Protein AF-A0A8J8T1C3-F1 (afdb_monomer)

Sequence (320 aa):
MALTALRLEKKHYDKATKLEQMIDYWDCNACLLFSEDIRECPKCNGRSCYNCLLDYSKVEYAKDPTLKTRNITKCCLCSELNVARVPHRFLTNLLNELKFKCPDCLKSYKFQSYKVHKTRGECQRGADQEENDVVMYQPNAMQNAELIKSLFILERDSKYVHEYIFQTKTLVRHQVTMAQNFPHNFQSVQTPTGRLFLIGGGDYNKMPDSLYECYEIMVHDNTYNILSKDKMKYARHGHSACSLGEKFIIVTGSRKENEGAQLKAECYNTDIDIWFDLPQLNEGRHYHASCSFVDRFVYVFCGISNQTKKYINSIERLPN

Secondary structure (DSSP, 8-state):
---------GGGB-GGG--GGGGGGTB-TTT--B-S-EEE-TTT--EEEHHHHHHHTHHHHHH-THHHHTT-EE-TTT--EE-PBPPPHHHHHHHHH-EEE-TTT--EEEHHHHHHHHHHT---------------PPP---S------EEEEEPTTSSEEEEEETTTTEEEEEEEE-SSPPPTT-EEEE-TT--EEEE----TTS--GGGT-EEEEEEETTEEEEEE-PPPSS--SS-EEEEETTTEEEEE--S--GGGGGG-EEEEETTTTEEEEEPPPSS-EES-EEEEETTTEEEEE--EETTT-SB---EEEPP-

InterPro domains:
  IPR015915 Kelch-type beta-propeller [G3DSA:2.120.10.80] (134-318)
  IPR015915 Kelch-type beta-propeller [SSF117281] (160-318)

Nearest PDB structures (foldseek):
  2zwa-assembly1_A  TM=7.340E-01  e=3.327E-07  Saccharomyces cerevisiae
  2zw9-assembly1_A  TM=6.012E-01  e=8.504E-08  Saccharomyces cerevisiae
  2zwa-assembly2_B  TM=6.483E-01  e=5.242E-07  Saccharomyces cerevisiae
  2zw9-assembly2_B  TM=6.641E-01  e=6.580E-07  Saccharomyces cerevisiae
  2zzk-assembly1_A  TM=5.950E-01  e=2.235E-07  Saccharomyces cerevisiae

Foldseek 3Di:
DDPPDDQDDLVQFDCVLLCSVLQQVQQAPVPRGGDLQWFADLPPRHIHHLVVQVVQCVVVCVVPVVLVVVCWTQGPPPRDTDNTHDAFCVSVVVLQSTWTQDPQARDIDRPVVVVVCVVVVVRDGDDDDDDDDDDDDDPPDDPDLDAQQWDWDADPQAQWIWTQGPVVRDTDIAGEPDDGHQAAQWDWEAASSRKIKTAAHHDPVDQDQSQFWMWIFDADPNYTYTDTFDTHPDGAHQWEWYDQHRFKIKIAAHLDCVVHRLFWIWIAGRVSRDIDTAHTHPFRFGNWYWYDDSSHKIKTAWHATSVPRDTGGDIDIRHD

pLDDT: mean 83.14, std 18.4, range [24.36, 98.56]

Solvent-accessible surface area (backbone atoms only — not comparable to full-atom values): 17988 Å² total; per-residue (Å²): 136,81,89,76,78,77,83,68,54,82,90,35,46,36,68,91,71,70,49,74,79,58,48,64,78,30,31,10,74,81,79,72,41,56,40,95,52,40,26,27,32,89,86,76,67,42,50,30,26,53,67,58,29,54,62,67,21,47,72,55,34,73,76,41,60,63,39,59,81,68,54,40,31,32,36,91,76,83,64,48,77,38,65,59,33,75,64,49,32,62,61,57,51,49,52,67,68,41,40,34,24,37,90,52,62,69,50,71,25,42,55,71,57,40,52,52,42,63,75,69,58,74,58,65,84,61,85,85,83,90,77,89,76,87,80,84,83,74,76,78,82,74,92,68,78,58,74,72,58,58,50,78,47,76,46,81,75,28,48,36,38,36,39,36,32,63,88,79,70,43,78,46,81,41,66,45,59,61,95,64,54,47,44,48,53,41,39,72,37,63,30,61,73,62,51,35,34,44,37,24,2,39,60,85,95,56,86,56,72,47,16,23,38,28,30,38,56,45,76,56,96,92,39,37,35,66,42,83,50,53,57,49,93,50,48,24,32,34,33,24,50,27,40,44,46,71,46,32,38,39,38,38,24,6,67,38,60,66,97,47,14,15,26,36,26,35,36,35,35,72,86,78,52,45,67,40,86,47,80,62,52,97,65,31,20,18,68,31,50,42,45,52,45,93,64,62,46,41,38,39,39,41,24,31,29,68,86,78,70,39,81,42,84,59,72,46,66,60,76,96

Structure (mmCIF, N/CA/C/O backbone):
data_AF-A0A8J8T1C3-F1
#
_entry.id   AF-A0A8J8T1C3-F1
#
loop_
_atom_site.group_PDB
_atom_site.id
_atom_site.type_symbol
_atom_site.label_atom_id
_atom_site.label_alt_id
_atom_site.label_comp_id
_atom_site.label_asym_id
_atom_site.label_entity_id
_atom_site.label_seq_id
_atom_site.pdbx_PDB_ins_code
_atom_site.Cartn_x
_atom_site.Cartn_y
_atom_site.Cartn_z
_atom_site.occupancy
_atom_site.B_iso_or_equiv
_atom_site.auth_seq_id
_atom_site.auth_comp_id
_atom_site.auth_asym_id
_atom_site.auth_atom_id
_atom_site.pdbx_PDB_model_num
ATOM 1 N N . MET A 1 1 ? -18.247 -19.158 34.854 1.00 30.80 1 MET A N 1
ATOM 2 C CA . MET A 1 1 ? -16.999 -18.369 34.776 1.00 30.80 1 MET A CA 1
ATOM 3 C C . MET A 1 1 ? -16.432 -18.525 33.377 1.00 30.80 1 MET A C 1
ATOM 5 O O . MET A 1 1 ? -15.800 -19.531 33.091 1.00 30.80 1 MET A O 1
ATOM 9 N N . ALA A 1 2 ? -16.763 -17.596 32.482 1.00 25.88 2 ALA A N 1
ATOM 10 C CA . ALA A 1 2 ? -16.225 -17.576 31.128 1.00 25.88 2 ALA A CA 1
ATOM 11 C C . ALA A 1 2 ? -14.833 -16.937 31.185 1.00 25.88 2 ALA A C 1
ATOM 13 O O . ALA A 1 2 ? -14.709 -15.804 31.644 1.00 25.88 2 ALA A O 1
ATOM 14 N N . LEU A 1 3 ? -13.800 -17.676 30.782 1.00 28.11 3 LEU A N 1
ATOM 15 C CA . LEU A 1 3 ? -12.430 -17.178 30.668 1.00 28.11 3 LEU A CA 1
ATOM 16 C C . LEU A 1 3 ? -12.378 -16.078 29.598 1.00 28.11 3 LEU A C 1
ATOM 18 O O . LEU A 1 3 ? -12.275 -16.325 28.399 1.00 28.11 3 LEU A O 1
ATOM 22 N N . THR A 1 4 ? -12.518 -14.848 30.075 1.00 36.03 4 THR A N 1
ATOM 23 C CA . THR A 1 4 ? -12.266 -13.588 29.387 1.00 36.03 4 THR A CA 1
ATOM 24 C C . THR A 1 4 ? -10.775 -13.447 29.094 1.00 36.03 4 THR A C 1
ATOM 26 O O . THR A 1 4 ? -9.968 -13.492 30.016 1.00 36.03 4 THR A O 1
ATOM 29 N N . ALA A 1 5 ? -10.455 -13.207 27.821 1.00 36.03 5 ALA A N 1
ATOM 30 C CA . ALA A 1 5 ? -9.136 -12.885 27.272 1.00 36.03 5 ALA A CA 1
ATOM 31 C C . ALA A 1 5 ? -8.101 -14.026 27.298 1.00 36.03 5 ALA A C 1
ATOM 33 O O . ALA A 1 5 ? -7.507 -14.366 28.317 1.00 36.03 5 ALA A O 1
ATOM 34 N N . LEU A 1 6 ? -7.823 -14.573 26.114 1.00 44.47 6 LEU A N 1
ATOM 35 C CA . LEU A 1 6 ? -6.642 -15.393 25.895 1.00 44.47 6 LEU A CA 1
ATOM 36 C C . LEU A 1 6 ? -5.458 -14.445 25.647 1.00 44.47 6 LEU A C 1
ATOM 38 O O . LEU A 1 6 ? -5.439 -13.744 24.637 1.00 44.47 6 LEU A O 1
ATOM 42 N N . ARG A 1 7 ? -4.490 -14.393 26.568 1.00 46.44 7 ARG A N 1
ATOM 43 C CA . ARG A 1 7 ? -3.252 -13.620 26.388 1.00 46.44 7 ARG A CA 1
ATOM 44 C C . ARG A 1 7 ? -2.383 -14.325 25.345 1.00 46.44 7 ARG A C 1
ATOM 46 O O . ARG A 1 7 ? -1.653 -15.264 25.656 1.00 46.44 7 ARG A O 1
ATOM 53 N N . LEU A 1 8 ? -2.518 -13.922 24.087 1.00 54.56 8 LEU A N 1
ATOM 54 C CA . LEU A 1 8 ? -1.615 -14.355 23.028 1.00 54.56 8 LEU A CA 1
ATOM 55 C C . LEU A 1 8 ? -0.299 -13.603 23.161 1.00 54.56 8 LEU A C 1
ATOM 57 O O . LEU A 1 8 ? -0.195 -12.438 22.809 1.00 54.56 8 LEU A O 1
ATOM 61 N N . GLU A 1 9 ? 0.697 -14.274 23.723 1.00 54.94 9 GLU A N 1
ATOM 62 C CA . GLU A 1 9 ? 2.074 -13.787 23.749 1.00 54.94 9 GLU A CA 1
ATOM 63 C C . GLU A 1 9 ? 2.753 -14.037 22.394 1.00 54.94 9 GLU A C 1
ATOM 65 O O . GLU A 1 9 ? 2.473 -15.047 21.744 1.00 54.94 9 GLU A O 1
ATOM 70 N N . LYS A 1 10 ? 3.683 -13.152 21.996 1.00 56.00 10 LYS A N 1
ATOM 71 C CA . LYS A 1 10 ? 4.431 -13.212 20.719 1.00 56.00 10 LYS A CA 1
ATOM 72 C C . LYS A 1 10 ? 5.029 -14.596 20.418 1.00 56.00 10 LYS A C 1
ATOM 74 O O . LYS A 1 10 ? 5.088 -15.005 19.265 1.00 56.00 10 LYS A O 1
ATOM 79 N N . LYS A 1 11 ? 5.392 -15.353 21.460 1.00 57.69 11 LYS A N 1
ATOM 80 C CA . LYS A 1 11 ? 5.930 -16.724 21.377 1.00 57.69 11 LYS A CA 1
ATOM 81 C C . LYS A 1 11 ? 4.972 -17.761 20.768 1.00 57.69 11 LYS A C 1
ATOM 83 O O . LYS A 1 11 ? 5.404 -18.835 20.377 1.00 57.69 11 LYS A O 1
ATOM 88 N N . HIS A 1 12 ? 3.674 -17.468 20.702 1.00 63.19 12 HIS A N 1
ATOM 89 C CA . HIS A 1 12 ? 2.663 -18.357 20.120 1.00 63.19 12 HIS A CA 1
ATOM 90 C C . HIS A 1 12 ? 2.391 -18.056 18.640 1.00 63.19 12 HIS A C 1
ATOM 92 O O . HIS A 1 12 ? 1.395 -18.520 18.094 1.00 63.19 12 HIS A O 1
ATOM 98 N N . TYR A 1 13 ? 3.206 -17.233 17.986 1.00 70.44 13 TYR A N 1
ATOM 99 C CA . TYR A 1 13 ? 3.020 -16.883 16.584 1.00 70.44 13 TYR A CA 1
ATOM 100 C C . TYR A 1 13 ? 3.690 -17.893 15.643 1.00 70.44 13 TYR A C 1
ATOM 102 O O . TYR A 1 13 ? 4.761 -18.421 15.939 1.00 70.44 13 TYR A O 1
ATOM 110 N N . ASP A 1 14 ? 3.064 -18.160 14.495 1.00 69.44 14 ASP A N 1
ATOM 111 C CA . ASP A 1 14 ? 3.685 -18.966 13.446 1.00 69.44 14 ASP A CA 1
ATOM 112 C C . ASP A 1 14 ? 4.639 -18.111 12.604 1.00 69.44 14 ASP A C 1
ATOM 114 O O . ASP A 1 14 ? 4.227 -17.382 11.703 1.00 69.44 14 ASP A O 1
ATOM 118 N N . LYS A 1 15 ? 5.941 -18.227 12.864 1.00 65.88 15 LYS A N 1
ATOM 119 C CA . LYS A 1 15 ? 6.977 -17.490 12.127 1.00 65.88 15 LYS A CA 1
ATOM 120 C C . LYS A 1 15 ? 6.946 -17.718 10.614 1.00 65.88 15 LYS A C 1
ATOM 122 O O . LYS A 1 15 ? 7.444 -16.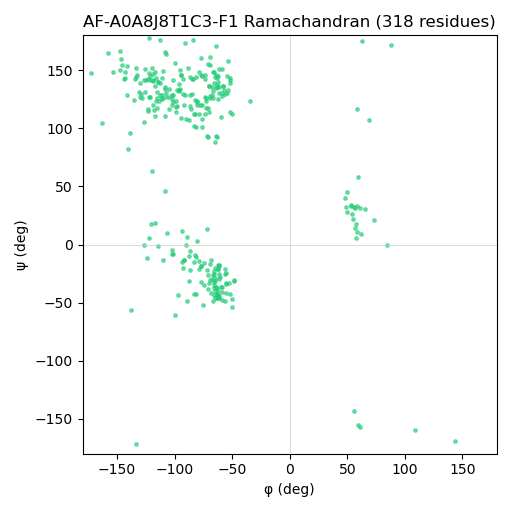874 9.875 1.00 65.88 15 LYS A O 1
ATOM 127 N N . ALA A 1 16 ? 6.344 -18.808 10.126 1.00 64.25 16 ALA A N 1
ATOM 128 C CA . ALA A 1 16 ? 6.235 -19.066 8.692 1.00 64.25 16 ALA A CA 1
ATOM 129 C C . ALA A 1 16 ? 5.434 -17.983 7.951 1.00 64.25 16 ALA A C 1
ATOM 131 O O . ALA A 1 16 ? 5.649 -17.775 6.758 1.00 64.25 16 ALA A O 1
ATOM 132 N N . THR A 1 17 ? 4.534 -17.272 8.639 1.00 64.06 17 THR A N 1
ATOM 133 C CA . THR A 1 17 ? 3.795 -16.154 8.043 1.00 64.06 17 THR A CA 1
ATOM 134 C C . THR A 1 17 ? 4.576 -14.832 8.061 1.00 64.06 17 THR A C 1
ATOM 136 O O . THR A 1 17 ? 4.210 -13.940 7.307 1.00 64.06 17 THR A O 1
ATOM 139 N N . LYS A 1 18 ? 5.665 -14.710 8.845 1.00 66.88 18 LYS A N 1
ATOM 140 C CA . LYS A 1 18 ? 6.527 -13.509 8.962 1.00 66.88 18 LYS A CA 1
ATOM 141 C C . LYS A 1 18 ? 5.810 -12.212 9.410 1.00 66.88 18 LYS A C 1
ATOM 143 O O . LYS A 1 18 ? 6.143 -11.117 8.988 1.00 66.88 18 LYS A O 1
ATOM 148 N N . LEU A 1 19 ? 4.784 -12.303 10.252 1.00 66.75 19 LEU A N 1
ATOM 149 C CA . LEU A 1 19 ? 3.919 -11.167 10.658 1.00 66.75 19 LEU A CA 1
ATOM 150 C C . LEU A 1 19 ? 3.941 -10.942 12.166 1.00 66.75 19 LEU A C 1
ATOM 152 O O . LEU A 1 19 ? 3.065 -10.280 12.713 1.00 66.75 19 LEU A O 1
ATOM 156 N N . GLU A 1 20 ? 4.937 -11.480 12.857 1.00 64.00 20 GLU A N 1
ATOM 157 C CA . GLU A 1 20 ? 5.096 -11.359 14.301 1.00 64.00 20 GLU A CA 1
ATOM 158 C C . GLU A 1 20 ? 5.123 -9.895 14.754 1.00 64.00 20 GLU A C 1
ATOM 160 O O . GLU A 1 20 ? 4.569 -9.571 15.800 1.00 64.00 20 GLU A O 1
ATOM 165 N N . GLN A 1 21 ? 5.685 -8.986 13.949 1.00 59.66 21 GLN A N 1
ATOM 166 C CA . GLN A 1 21 ? 5.727 -7.557 14.284 1.00 59.66 21 GLN A CA 1
ATOM 167 C C . GLN A 1 21 ? 4.409 -6.827 13.953 1.00 59.66 21 GLN A C 1
ATOM 169 O O . GLN A 1 21 ? 4.187 -5.704 14.394 1.00 59.66 21 GLN A O 1
ATOM 174 N N . MET A 1 22 ? 3.486 -7.466 13.222 1.00 65.25 22 MET A N 1
ATOM 175 C CA . MET A 1 22 ? 2.130 -6.945 12.996 1.00 65.25 22 MET A CA 1
ATOM 176 C C . MET A 1 22 ? 1.207 -7.183 14.194 1.00 65.25 22 MET A C 1
ATOM 178 O O . MET A 1 22 ? 0.144 -6.571 14.275 1.00 65.25 22 MET A O 1
ATOM 182 N N . ILE A 1 23 ? 1.600 -8.046 15.136 1.00 64.50 23 ILE A N 1
ATOM 183 C CA . ILE A 1 23 ? 0.870 -8.280 16.392 1.00 64.50 23 ILE A CA 1
ATOM 184 C C . ILE A 1 23 ? 0.767 -6.981 17.191 1.00 64.50 23 ILE A C 1
ATOM 186 O O . ILE A 1 23 ? -0.295 -6.681 17.727 1.00 64.50 23 ILE A O 1
ATOM 190 N N . ASP A 1 24 ? 1.816 -6.160 17.159 1.00 67.44 24 ASP A N 1
ATOM 191 C CA . ASP A 1 24 ? 1.893 -4.897 17.898 1.00 67.44 24 ASP A CA 1
ATOM 192 C C . ASP A 1 24 ? 0.816 -3.893 17.446 1.00 67.44 24 ASP A C 1
ATOM 194 O O . ASP A 1 24 ? 0.438 -2.995 18.195 1.00 67.44 24 ASP A O 1
ATOM 198 N N . TYR A 1 25 ? 0.252 -4.056 16.241 1.00 71.12 25 TYR A N 1
ATOM 199 C CA . TYR A 1 25 ? -0.904 -3.267 15.795 1.00 71.12 25 TYR A CA 1
ATOM 200 C C . TYR A 1 25 ? -2.205 -3.634 16.513 1.00 71.12 25 TYR A C 1
ATOM 202 O O . TYR A 1 25 ? -3.116 -2.806 16.588 1.00 71.12 25 TYR A O 1
ATOM 210 N N . TRP A 1 26 ? -2.298 -4.867 17.001 1.00 76.69 26 TRP A N 1
ATOM 211 C CA . TRP A 1 26 ? -3.457 -5.426 17.688 1.00 76.69 26 TRP A CA 1
ATOM 212 C C . TRP A 1 26 ? -3.287 -5.474 19.209 1.00 76.69 26 TRP A C 1
ATOM 214 O O . TRP A 1 26 ? -4.239 -5.794 19.925 1.00 76.69 26 TRP A O 1
ATOM 224 N N . ASP A 1 27 ? -2.109 -5.107 19.708 1.00 77.81 27 ASP A N 1
ATOM 225 C CA . ASP A 1 27 ? -1.878 -4.882 21.123 1.00 77.81 27 ASP A CA 1
ATOM 226 C C . ASP A 1 27 ? -2.521 -3.562 21.555 1.00 77.81 27 ASP A C 1
ATOM 228 O O . ASP A 1 27 ? -2.336 -2.489 20.978 1.00 77.81 27 ASP A O 1
ATOM 232 N N . CYS A 1 28 ? -3.338 -3.632 22.599 1.00 79.88 28 CYS A N 1
ATOM 233 C CA . CYS A 1 28 ? -3.939 -2.444 23.172 1.00 79.88 28 CYS A CA 1
ATOM 234 C C . CYS A 1 28 ? -2.884 -1.647 23.943 1.00 79.88 28 CYS A C 1
ATOM 236 O O . CYS A 1 28 ? -2.356 -2.140 24.932 1.00 79.88 28 CYS A O 1
ATOM 238 N N . ASN A 1 29 ? -2.682 -0.369 23.610 1.00 79.50 29 ASN A N 1
ATOM 239 C CA . ASN A 1 29 ? -1.722 0.482 24.332 1.00 79.50 29 ASN A CA 1
A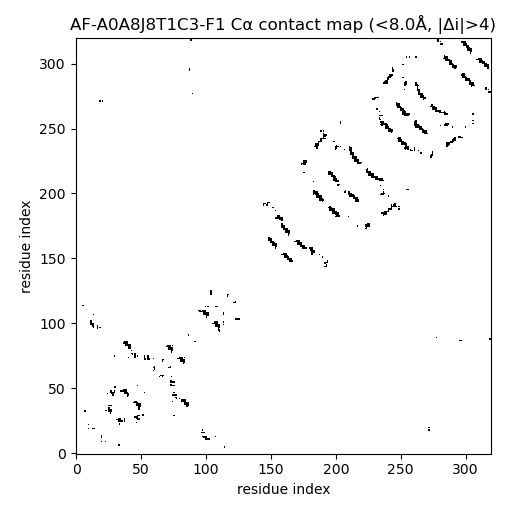TOM 240 C C . ASN A 1 29 ? -2.052 0.680 25.826 1.00 79.50 29 ASN A C 1
ATOM 242 O O . ASN A 1 29 ? -1.190 1.109 26.584 1.00 79.50 29 ASN A O 1
ATOM 246 N N . ALA A 1 30 ? -3.291 0.404 26.250 1.00 80.88 30 ALA A N 1
ATOM 247 C CA . ALA A 1 30 ? -3.725 0.558 27.637 1.00 80.88 30 ALA A CA 1
ATOM 248 C C . ALA A 1 30 ? -3.487 -0.704 28.484 1.00 80.88 30 ALA A C 1
ATOM 250 O O . ALA A 1 30 ? -2.955 -0.600 29.583 1.00 80.88 30 ALA A O 1
ATOM 251 N N . CYS A 1 31 ? -3.881 -1.890 28.003 1.00 82.31 31 CYS A N 1
ATOM 252 C CA . CYS A 1 31 ? -3.704 -3.141 28.755 1.00 82.31 31 CYS A CA 1
ATOM 253 C C . CYS A 1 31 ? -2.516 -3.990 28.291 1.00 82.31 31 CYS A C 1
ATOM 255 O O . CYS A 1 31 ? -2.190 -4.971 28.953 1.00 82.31 31 CYS A O 1
ATOM 257 N N . LEU A 1 32 ? -1.870 -3.616 27.183 1.00 79.19 32 LEU A N 1
ATOM 258 C CA . LEU A 1 32 ? -0.764 -4.340 26.549 1.00 79.19 32 LEU A CA 1
ATOM 259 C C . LEU A 1 32 ? -1.135 -5.788 26.194 1.00 79.19 32 LEU A C 1
ATOM 261 O O . LEU A 1 32 ? -0.310 -6.698 26.265 1.00 79.19 32 LEU A O 1
ATOM 265 N N . LEU A 1 33 ? -2.413 -6.005 25.871 1.00 76.88 33 LEU A N 1
ATOM 266 C CA . LEU A 1 33 ? -2.944 -7.292 25.443 1.00 76.88 33 LEU A CA 1
ATOM 267 C C . LEU A 1 33 ? -3.419 -7.202 24.000 1.00 76.88 33 LEU A C 1
ATOM 269 O O . LEU A 1 33 ? -4.108 -6.246 23.627 1.00 76.88 33 LEU A O 1
ATOM 273 N N . PHE A 1 34 ? -3.137 -8.262 23.252 1.00 77.19 34 PHE A N 1
ATOM 274 C CA . PHE A 1 34 ? -3.719 -8.508 21.947 1.00 77.19 34 PHE A CA 1
ATOM 275 C C . PHE A 1 34 ? -5.252 -8.538 22.019 1.00 77.19 34 PHE A C 1
ATOM 277 O O . PHE A 1 34 ? -5.838 -9.220 22.868 1.00 77.19 34 PHE A O 1
ATOM 284 N N . SER A 1 35 ? -5.924 -7.846 21.101 1.00 79.56 35 SER A N 1
ATOM 285 C CA . SER A 1 35 ? -7.383 -7.837 20.994 1.00 79.56 35 SER A CA 1
ATOM 286 C C . SER A 1 35 ? -7.831 -7.785 19.538 1.00 79.56 35 SER A C 1
ATOM 288 O O . SER A 1 35 ? -7.245 -7.070 18.743 1.00 79.56 35 SER A O 1
ATOM 290 N N . GLU A 1 36 ? -8.916 -8.479 19.185 1.00 77.62 36 GLU A N 1
ATOM 291 C CA . GLU A 1 36 ? -9.531 -8.348 17.849 1.00 77.62 36 GLU A CA 1
ATOM 292 C C . GLU A 1 36 ? -10.357 -7.067 17.697 1.00 77.62 36 GLU A C 1
ATOM 294 O O . GLU A 1 36 ? -10.675 -6.653 16.587 1.00 77.62 36 GLU A O 1
ATOM 299 N N . ASP A 1 37 ? -10.741 -6.459 18.820 1.00 84.31 37 ASP A N 1
ATOM 300 C CA . ASP A 1 37 ? -11.609 -5.285 18.859 1.00 84.31 37 ASP A CA 1
ATOM 301 C C . ASP A 1 37 ? -10.813 -4.038 19.255 1.00 84.31 37 ASP A C 1
ATOM 303 O O . ASP A 1 37 ? -11.198 -3.266 20.140 1.00 84.31 37 ASP A O 1
ATOM 307 N N . ILE A 1 38 ? -9.643 -3.868 18.632 1.00 87.06 38 ILE A N 1
ATOM 308 C CA . ILE A 1 38 ? -8.899 -2.610 18.699 1.00 87.06 38 ILE A CA 1
ATOM 309 C C . ILE A 1 38 ? -9.701 -1.526 17.994 1.00 87.06 38 ILE A C 1
ATOM 311 O O . ILE A 1 38 ? -10.282 -1.743 16.934 1.00 87.06 38 ILE A O 1
ATOM 315 N N . ARG A 1 39 ? -9.717 -0.339 18.593 1.00 90.38 39 ARG A N 1
ATOM 316 C CA . ARG A 1 39 ? -10.296 0.875 18.034 1.00 90.38 39 ARG A CA 1
ATOM 317 C C . ARG A 1 39 ? -9.240 1.964 17.960 1.00 90.38 39 ARG A C 1
ATOM 319 O O . ARG A 1 39 ? -8.359 2.048 18.815 1.00 90.38 39 ARG A O 1
ATOM 326 N N . GLU A 1 40 ? -9.372 2.811 16.953 1.00 88.62 40 GLU A N 1
ATOM 327 C CA . GLU A 1 40 ? -8.491 3.942 16.689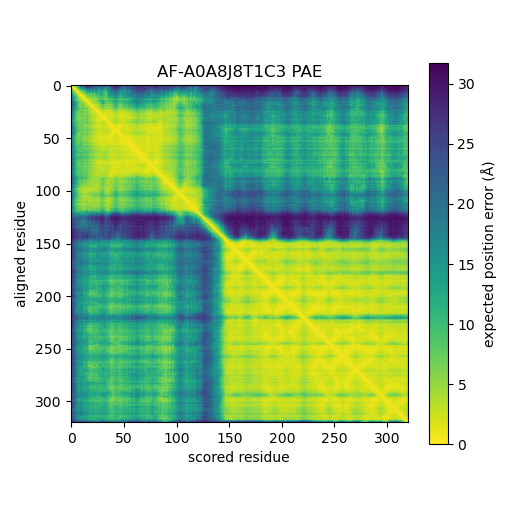 1.00 88.62 40 GLU A CA 1
ATOM 328 C C . GLU A 1 40 ? -9.185 5.263 17.016 1.00 88.62 40 GLU A C 1
ATOM 330 O O . GLU A 1 40 ? -10.312 5.539 16.587 1.00 88.62 40 GLU A O 1
ATOM 335 N N . CYS A 1 41 ? -8.488 6.106 17.774 1.00 88.88 41 CYS A N 1
ATOM 336 C CA . CYS A 1 41 ? -8.908 7.472 18.029 1.00 88.88 41 CYS A CA 1
ATOM 337 C C . CYS A 1 41 ? -8.788 8.300 16.738 1.00 88.88 41 CYS A C 1
ATOM 339 O O . CYS A 1 41 ? -7.695 8.399 16.185 1.00 88.88 41 CYS A O 1
ATOM 341 N N . PRO A 1 42 ? -9.856 8.981 16.288 1.00 87.06 42 PRO A N 1
ATOM 342 C CA . PRO A 1 42 ? -9.841 9.789 15.075 1.00 87.06 42 PRO A CA 1
ATOM 343 C C . PRO A 1 42 ? -8.968 11.044 15.163 1.00 87.06 42 PRO A C 1
ATOM 345 O O . PRO A 1 42 ? -8.759 11.685 14.139 1.00 87.06 42 PRO A O 1
ATOM 348 N N . LYS A 1 43 ? -8.541 11.436 16.370 1.00 86.06 43 LYS A N 1
ATOM 349 C CA . LYS A 1 43 ? -7.781 12.668 16.611 1.00 86.06 43 LYS A CA 1
ATOM 350 C C . LYS A 1 43 ? -6.275 12.428 16.674 1.00 86.06 43 LYS A C 1
ATOM 352 O O . LYS A 1 43 ? -5.519 13.222 16.137 1.00 86.06 43 LYS A O 1
ATOM 357 N N . CYS A 1 44 ? -5.844 11.369 17.359 1.00 85.00 44 CYS A N 1
ATOM 358 C CA . CYS A 1 44 ? -4.423 11.103 17.611 1.00 85.00 44 CYS A CA 1
ATOM 359 C C . CYS A 1 44 ? -3.942 9.747 17.082 1.00 85.00 44 CYS A C 1
ATOM 361 O O . CYS A 1 44 ? -2.829 9.344 17.400 1.00 85.00 44 CYS A O 1
ATOM 363 N N . ASN A 1 45 ? -4.796 9.004 16.367 1.00 80.62 45 ASN A N 1
ATOM 364 C CA . ASN A 1 45 ? -4.532 7.645 15.874 1.00 80.62 45 ASN A CA 1
ATOM 365 C C . ASN A 1 45 ? -4.163 6.626 16.974 1.00 80.62 45 ASN A C 1
ATOM 367 O O . ASN A 1 45 ? -3.702 5.523 16.694 1.00 80.62 45 ASN A O 1
ATOM 371 N N . GLY A 1 46 ? -4.406 6.974 18.243 1.00 84.00 46 GLY A N 1
ATOM 372 C CA . GLY A 1 46 ? -4.167 6.103 19.388 1.00 84.00 46 GLY A CA 1
ATOM 373 C C . GLY A 1 46 ? -5.044 4.858 19.362 1.00 84.00 46 GLY A C 1
ATOM 374 O O . GLY A 1 46 ? -6.253 4.968 19.146 1.00 84.00 46 GLY A O 1
ATOM 375 N N . ARG A 1 47 ? -4.442 3.694 19.627 1.00 86.44 47 ARG A N 1
ATOM 376 C CA . ARG A 1 47 ? -5.098 2.381 19.583 1.00 86.44 47 ARG A CA 1
ATOM 377 C C . ARG A 1 47 ? -5.382 1.839 20.971 1.00 86.44 47 ARG A C 1
ATOM 379 O O . ARG A 1 47 ? -4.527 1.864 21.855 1.00 86.44 47 ARG A O 1
ATOM 386 N N . SER A 1 48 ? -6.589 1.334 21.188 1.00 90.25 48 SER A N 1
ATOM 387 C CA . SER A 1 48 ? -6.952 0.624 22.418 1.00 90.25 48 SER A CA 1
ATOM 388 C C . SER A 1 48 ? -8.087 -0.353 22.156 1.00 90.25 48 SER A C 1
ATOM 390 O O . SER A 1 48 ? -8.931 -0.101 21.300 1.00 90.25 48 SER A O 1
ATOM 392 N N . CYS A 1 49 ? -8.126 -1.467 22.888 1.00 90.50 49 CYS A N 1
ATOM 393 C CA . CYS A 1 49 ? -9.251 -2.387 22.798 1.00 90.50 49 CYS A CA 1
ATOM 394 C C . CYS A 1 49 ? -10.524 -1.721 23.321 1.00 90.50 49 CYS A C 1
ATOM 396 O O . CYS A 1 49 ? -10.479 -0.886 24.233 1.00 90.50 49 CYS A O 1
ATOM 398 N N . TYR A 1 50 ? -11.665 -2.097 22.747 1.00 91.44 50 TYR A N 1
ATOM 399 C CA . TYR A 1 50 ? -12.944 -1.476 23.072 1.00 91.44 50 TYR A CA 1
ATOM 400 C C . TYR A 1 50 ? -13.298 -1.589 24.564 1.00 91.44 50 TYR A C 1
ATOM 402 O O . TYR A 1 50 ? -13.772 -0.621 25.152 1.00 91.44 50 TYR A O 1
ATOM 410 N N . ASN A 1 51 ? -12.960 -2.706 25.218 1.00 91.12 51 ASN A N 1
ATOM 411 C CA . ASN A 1 51 ? -13.159 -2.872 26.663 1.00 91.12 51 ASN A CA 1
ATOM 412 C C . ASN A 1 51 ? -12.371 -1.844 27.490 1.00 91.12 51 ASN A C 1
ATOM 414 O O . ASN A 1 51 ? -12.947 -1.206 28.368 1.00 91.12 51 ASN A O 1
ATOM 418 N N . CYS A 1 52 ? -11.089 -1.618 27.181 1.00 91.38 52 CYS A N 1
ATOM 419 C CA . CYS A 1 52 ? -10.296 -0.595 27.868 1.00 91.38 52 CYS A CA 1
ATOM 420 C C . CYS A 1 52 ? -10.852 0.811 27.637 1.00 91.38 52 CYS A C 1
ATOM 422 O O . CYS A 1 52 ? -10.867 1.613 28.566 1.00 91.38 52 CYS A O 1
ATOM 424 N N . LEU A 1 53 ? -11.348 1.110 26.431 1.00 93.31 53 LEU A N 1
ATOM 425 C CA . LEU A 1 53 ? -12.003 2.391 26.157 1.00 93.31 53 LEU A CA 1
ATOM 426 C C . LEU A 1 53 ? -13.275 2.568 26.993 1.00 93.31 53 LEU A C 1
ATOM 428 O O . LEU A 1 53 ? -13.483 3.641 27.561 1.00 93.31 53 LEU A O 1
ATOM 432 N N . LEU A 1 54 ? -14.108 1.530 27.107 1.00 93.31 54 LEU A N 1
ATOM 433 C CA . LEU A 1 54 ? -15.304 1.555 27.953 1.00 93.31 54 LEU A CA 1
ATOM 434 C C . LEU A 1 54 ? -14.945 1.759 29.428 1.00 93.31 54 LEU A C 1
ATOM 436 O O . LEU A 1 54 ? -15.568 2.585 30.096 1.00 93.31 54 LEU A O 1
ATOM 440 N N . ASP A 1 55 ? -13.927 1.053 29.921 1.00 92.94 55 ASP A N 1
ATOM 441 C CA . ASP A 1 55 ? -13.447 1.180 31.296 1.00 92.94 55 ASP A CA 1
ATOM 442 C C . ASP A 1 55 ? -12.900 2.580 31.586 1.00 92.94 55 ASP A C 1
ATOM 444 O O . ASP A 1 55 ? -13.280 3.197 32.582 1.00 92.94 55 ASP A O 1
ATOM 448 N N . TYR A 1 56 ? -12.078 3.119 30.684 1.00 93.75 56 TYR A N 1
ATOM 449 C CA . TYR A 1 56 ? -11.507 4.461 30.800 1.00 93.75 56 TYR A CA 1
ATOM 450 C C . TYR A 1 56 ? -12.573 5.568 30.720 1.00 93.75 56 TYR A C 1
ATOM 452 O O . TYR A 1 56 ? -12.410 6.650 31.284 1.00 93.75 56 TYR A O 1
ATOM 460 N N . SER A 1 57 ? -13.705 5.290 30.067 1.00 95.75 57 SER A N 1
ATOM 461 C CA . SER A 1 57 ? -14.816 6.236 29.898 1.00 95.75 57 SER A CA 1
ATOM 462 C C . SER A 1 57 ? -15.820 6.239 31.057 1.00 95.75 57 SER A C 1
ATOM 464 O O . SER A 1 57 ? -16.703 7.094 31.076 1.00 95.75 57 SER A O 1
ATOM 466 N N . LYS A 1 58 ? -15.700 5.335 32.045 1.00 95.38 58 LYS A N 1
ATOM 467 C CA . LYS A 1 58 ? -16.668 5.187 33.155 1.00 95.38 58 LYS A CA 1
ATOM 468 C C . LYS A 1 58 ? -16.965 6.495 33.890 1.00 95.38 58 LYS A C 1
ATOM 470 O O . LYS A 1 58 ? -18.123 6.774 34.187 1.00 95.38 58 LYS A O 1
ATOM 475 N N . VAL A 1 59 ? -15.935 7.299 34.157 1.00 94.50 59 VAL A N 1
ATOM 476 C CA . VAL A 1 59 ? -16.085 8.586 34.857 1.00 94.50 59 VAL A CA 1
ATOM 477 C C . VAL A 1 59 ? -16.891 9.584 34.024 1.00 94.50 59 VAL A C 1
ATOM 479 O O . VAL A 1 59 ? -17.702 10.318 34.576 1.00 94.50 59 VAL A O 1
ATOM 482 N N . GLU A 1 60 ? -16.715 9.598 32.702 1.00 96.31 60 GLU A N 1
ATOM 483 C CA . GLU A 1 60 ? -17.486 10.488 31.826 1.00 96.31 60 GLU A CA 1
ATOM 484 C C . GLU A 1 60 ? -18.924 9.988 31.654 1.00 96.31 60 GLU A C 1
ATOM 486 O O . GLU A 1 60 ? -19.848 10.790 31.645 1.00 96.31 60 GLU A O 1
ATOM 491 N N . TYR A 1 61 ? -19.141 8.669 31.631 1.00 97.00 61 TYR A N 1
ATOM 492 C CA . TYR A 1 61 ? -20.486 8.082 31.615 1.00 97.00 61 TYR A CA 1
ATOM 493 C C . TYR A 1 61 ? -21.282 8.357 32.887 1.00 97.00 61 TYR A C 1
ATOM 495 O O . TYR A 1 61 ? -22.501 8.479 32.821 1.00 97.00 61 TYR A O 1
ATOM 503 N N . ALA A 1 62 ? -20.614 8.469 34.037 1.00 95.81 62 ALA A N 1
ATOM 504 C CA . ALA A 1 62 ? -21.269 8.870 35.277 1.00 95.81 62 ALA A CA 1
ATOM 505 C C . ALA A 1 62 ? -21.746 10.334 35.238 1.00 95.81 62 ALA A C 1
ATOM 507 O O . ALA A 1 62 ? -22.748 10.657 35.870 1.00 95.81 62 ALA A O 1
ATOM 508 N N . LYS A 1 63 ? -21.054 11.206 34.489 1.00 96.69 63 LYS A N 1
ATOM 509 C CA . LYS A 1 63 ? -21.447 12.613 34.294 1.00 96.69 63 LYS A CA 1
ATOM 510 C C . LYS A 1 63 ? -22.517 12.769 33.213 1.00 96.69 63 LYS A C 1
ATOM 512 O O . LYS A 1 63 ? -23.451 13.541 33.391 1.00 96.69 63 LYS A O 1
ATOM 517 N N . ASP A 1 64 ? -22.370 12.046 32.106 1.00 96.62 64 ASP A N 1
ATOM 518 C CA . ASP A 1 64 ? -23.301 12.037 30.979 1.00 96.62 64 ASP A CA 1
ATOM 519 C C . ASP A 1 64 ? -23.499 10.599 30.455 1.00 96.62 64 ASP A C 1
ATOM 521 O O . ASP A 1 64 ? -22.722 10.102 29.625 1.00 96.62 64 ASP A O 1
ATOM 525 N N . PRO A 1 65 ? -24.567 9.912 30.900 1.00 95.12 65 PRO A N 1
ATOM 526 C CA . PRO A 1 65 ? -24.881 8.557 30.453 1.00 95.12 65 PRO A CA 1
ATOM 527 C C . PRO A 1 65 ? -25.176 8.445 28.949 1.00 95.12 65 PRO A C 1
ATOM 529 O O . PRO A 1 65 ? -25.044 7.357 28.376 1.00 95.12 65 PRO A O 1
ATOM 532 N N . THR A 1 66 ? -25.554 9.543 28.279 1.00 96.19 66 THR A N 1
ATOM 533 C CA . THR A 1 66 ? -25.893 9.522 26.848 1.00 96.19 66 THR A CA 1
ATOM 534 C C . THR A 1 66 ? -24.673 9.214 25.979 1.00 96.19 66 THR A C 1
ATOM 536 O O . THR A 1 66 ? -24.812 8.592 24.921 1.00 96.19 66 THR A O 1
ATOM 539 N N . LEU A 1 67 ? -23.462 9.532 26.451 1.00 95.19 67 LEU A N 1
ATOM 540 C CA . LEU A 1 67 ? -22.208 9.228 25.759 1.00 95.19 67 LEU A CA 1
ATOM 541 C C . LEU A 1 67 ? -22.074 7.734 25.443 1.00 95.19 67 LEU A C 1
ATOM 543 O O . LEU A 1 67 ? -21.701 7.375 24.325 1.00 95.19 67 LEU A O 1
ATOM 547 N N . LYS A 1 68 ? -22.448 6.858 26.386 1.00 92.88 68 LYS A N 1
ATOM 548 C CA . LYS A 1 68 ? -22.395 5.403 26.189 1.00 92.88 68 LYS A CA 1
ATOM 549 C C . LYS A 1 68 ? -23.374 4.952 25.107 1.00 92.88 68 LYS A C 1
ATOM 551 O O . LYS A 1 68 ? -23.002 4.172 24.239 1.00 92.88 68 LYS A O 1
ATOM 556 N N . THR A 1 69 ? -24.599 5.483 25.112 1.00 91.38 69 THR A N 1
ATOM 557 C CA . THR A 1 69 ? -25.619 5.151 24.096 1.00 91.38 69 THR A CA 1
ATOM 558 C C . THR A 1 69 ? -25.224 5.603 22.689 1.00 91.38 69 THR A C 1
ATOM 560 O O . THR A 1 69 ? -25.581 4.963 21.705 1.00 91.38 69 THR A O 1
ATOM 563 N N . ARG A 1 70 ? -24.429 6.673 22.592 1.00 93.06 70 ARG A N 1
ATOM 564 C CA . ARG A 1 70 ? -23.900 7.215 21.334 1.00 93.06 70 ARG A CA 1
ATOM 565 C C . ARG A 1 70 ? -22.557 6.601 20.922 1.00 93.06 70 ARG A C 1
ATOM 567 O O . ARG A 1 70 ? -21.960 7.078 19.959 1.00 93.06 70 ARG A O 1
ATOM 574 N N . ASN A 1 71 ? -22.070 5.577 21.632 1.00 92.38 71 ASN A N 1
ATOM 575 C CA . ASN A 1 71 ? -20.751 4.964 21.429 1.00 92.38 71 ASN A CA 1
ATOM 576 C C . ASN A 1 71 ? -19.583 5.968 21.461 1.00 92.38 71 ASN A C 1
ATOM 578 O O . ASN A 1 71 ? -18.582 5.800 20.763 1.00 92.38 71 ASN A O 1
ATOM 582 N N . ILE A 1 72 ? -19.703 7.023 22.268 1.00 95.94 72 ILE A N 1
ATOM 583 C CA . ILE A 1 72 ? -18.621 7.976 22.504 1.00 95.94 72 ILE A CA 1
ATOM 584 C C . ILE A 1 72 ? -17.755 7.432 23.639 1.00 95.94 72 ILE A C 1
ATOM 586 O O . ILE A 1 72 ? -18.251 7.076 24.707 1.00 95.94 72 ILE A O 1
ATOM 590 N N . THR A 1 73 ? -16.452 7.365 23.408 1.00 96.06 73 THR A N 1
ATOM 591 C CA . THR A 1 73 ? -15.447 6.902 24.369 1.00 96.06 73 THR A CA 1
ATOM 592 C C . THR A 1 73 ? -14.364 7.957 24.544 1.00 96.06 73 THR A C 1
ATOM 594 O O . THR A 1 73 ? -14.051 8.703 23.614 1.00 96.06 73 THR A O 1
ATOM 597 N N . LYS A 1 74 ? -13.756 7.997 25.725 1.00 95.31 74 LYS A N 1
ATOM 598 C CA . LYS A 1 74 ? -12.580 8.807 26.019 1.00 95.31 74 LYS A CA 1
ATOM 599 C C . LYS A 1 74 ? -11.327 8.081 25.539 1.00 95.31 74 LYS A C 1
ATOM 601 O O . LYS A 1 74 ? -11.085 6.937 25.917 1.00 95.31 74 LYS A O 1
ATOM 606 N N . CYS A 1 75 ? -10.527 8.734 24.701 1.00 92.81 75 CYS A N 1
ATOM 607 C CA . CYS A 1 75 ? -9.264 8.171 24.230 1.00 92.81 75 CYS A CA 1
ATOM 608 C C . CYS A 1 75 ? -8.259 8.027 25.385 1.00 92.81 75 CYS A C 1
ATOM 610 O O . CYS A 1 75 ? -8.011 8.994 26.098 1.00 92.81 75 CYS A O 1
ATOM 612 N N . CYS A 1 76 ? -7.613 6.864 25.514 1.00 89.38 76 CYS A N 1
ATOM 613 C CA . CYS A 1 76 ? -6.604 6.615 26.552 1.00 89.38 76 CYS A CA 1
ATOM 614 C C . CYS A 1 76 ? -5.289 7.395 26.366 1.00 89.38 76 CYS A C 1
ATOM 616 O O . CYS A 1 76 ? -4.514 7.482 27.310 1.00 89.38 76 CYS A O 1
ATOM 618 N N . LEU A 1 77 ? -5.020 7.944 25.172 1.00 87.44 77 LEU A N 1
ATOM 619 C CA . LEU A 1 77 ? -3.793 8.705 24.891 1.00 87.44 77 LEU A CA 1
ATOM 620 C C . LEU A 1 77 ? -4.028 10.217 24.948 1.00 87.44 77 LEU A C 1
ATOM 622 O O . LEU A 1 77 ? -3.436 10.907 25.766 1.00 87.44 77 LEU A O 1
ATOM 626 N N . CYS A 1 78 ? -4.916 10.746 24.100 1.00 91.50 78 CYS A N 1
ATOM 627 C CA . CYS A 1 78 ? -5.163 12.192 24.039 1.00 91.50 78 CYS A CA 1
ATOM 628 C C . CYS A 1 78 ? -6.280 12.676 24.975 1.00 91.50 78 CYS A C 1
ATOM 630 O O . CYS A 1 78 ? -6.565 13.866 24.997 1.00 91.50 78 CYS A O 1
ATOM 632 N N . SER A 1 79 ? -6.928 11.781 25.732 1.00 92.25 79 SER A N 1
ATOM 633 C CA . SER A 1 79 ? -8.021 12.096 26.674 1.00 92.25 79 SER A CA 1
ATOM 634 C C . SER A 1 79 ? -9.293 12.705 26.066 1.00 92.25 79 SER A C 1
ATOM 636 O O . SER A 1 79 ? -10.201 13.092 26.799 1.00 92.25 79 SER A O 1
ATOM 638 N N . GLU A 1 80 ? -9.406 12.745 24.741 1.00 94.81 80 GLU A N 1
ATOM 639 C CA . GLU A 1 80 ? -10.526 13.371 24.034 1.00 94.81 80 GLU A CA 1
ATOM 640 C C . GLU A 1 80 ? -11.718 12.431 23.877 1.00 94.81 80 GLU A C 1
ATOM 642 O O . GLU A 1 80 ? -11.553 11.236 23.612 1.00 94.81 80 GLU A O 1
ATOM 647 N N . LEU A 1 81 ? -12.927 12.983 23.996 1.00 95.50 81 LEU A N 1
ATOM 648 C CA . LEU A 1 81 ? -14.178 12.265 23.765 1.00 95.50 81 LEU A CA 1
ATOM 649 C C . LEU A 1 81 ? -14.467 12.181 22.270 1.00 95.50 81 LEU A C 1
ATOM 651 O O . LEU A 1 81 ? -14.536 13.189 21.572 1.00 95.50 81 LEU A O 1
ATOM 655 N N . ASN A 1 82 ? -14.636 10.966 21.765 1.00 94.88 82 ASN A N 1
ATOM 656 C CA . ASN A 1 82 ? -14.868 10.730 20.347 1.00 94.88 82 ASN A CA 1
ATOM 657 C C . ASN A 1 82 ? -15.559 9.384 20.107 1.00 94.88 82 ASN A C 1
ATOM 659 O O . ASN A 1 82 ? -15.574 8.510 20.972 1.00 94.88 82 ASN A O 1
ATOM 663 N N . VAL A 1 83 ? -16.102 9.203 18.904 1.00 94.50 83 VAL A N 1
ATOM 664 C CA . VAL A 1 83 ? -16.524 7.881 18.430 1.00 94.50 83 VAL A CA 1
ATOM 665 C C . VAL A 1 83 ? -15.293 7.175 17.868 1.00 94.50 83 VAL A C 1
ATOM 667 O O . VAL A 1 83 ? -14.845 7.490 16.759 1.00 94.50 83 VAL A O 1
ATOM 670 N N . ALA A 1 84 ? -14.734 6.246 18.647 1.00 90.62 84 ALA A N 1
ATOM 671 C CA . ALA A 1 84 ? -13.561 5.488 18.238 1.00 90.62 84 ALA A CA 1
ATOM 672 C C . ALA A 1 84 ? -13.885 4.628 17.007 1.00 90.62 84 ALA A C 1
ATOM 674 O O . ALA A 1 84 ? -14.956 4.024 16.887 1.00 90.62 84 ALA A O 1
ATOM 675 N N . ARG A 1 85 ? -12.962 4.601 16.051 1.00 89.50 85 ARG A N 1
ATOM 676 C CA . ARG A 1 85 ? -13.164 3.987 14.738 1.00 89.50 85 ARG A CA 1
ATOM 677 C C . ARG A 1 85 ? -12.630 2.562 14.742 1.00 89.50 85 ARG A C 1
ATOM 679 O O . ARG A 1 85 ? -11.674 2.261 15.447 1.00 89.50 85 ARG A O 1
ATOM 686 N N . VAL A 1 86 ? -13.222 1.685 13.934 1.00 85.38 86 VAL A N 1
ATOM 687 C CA . VAL A 1 86 ? -12.544 0.427 13.587 1.00 85.38 86 VAL A CA 1
ATOM 688 C C . VAL A 1 86 ? -11.272 0.733 12.780 1.00 85.38 86 VAL A C 1
ATOM 690 O O . VAL A 1 86 ? -11.310 1.677 11.971 1.00 85.38 86 VAL A O 1
ATOM 693 N N . PRO A 1 87 ? -10.190 -0.047 12.964 1.00 76.44 87 PRO A N 1
ATOM 694 C CA . PRO A 1 87 ? -9.014 -0.006 12.109 1.00 76.44 87 PRO A CA 1
ATOM 695 C C . PRO A 1 87 ? -9.407 -0.197 10.645 1.00 76.44 87 PRO A C 1
ATOM 697 O O . PRO A 1 87 ? -10.472 -0.738 10.340 1.00 76.44 87 PRO A O 1
ATOM 700 N N . HIS A 1 88 ? -8.558 0.254 9.726 1.00 71.50 88 HIS A N 1
ATOM 701 C CA . HIS A 1 88 ? -8.767 -0.014 8.303 1.00 71.50 88 HIS A CA 1
ATOM 702 C C . HIS A 1 88 ? -8.821 -1.536 8.052 1.00 71.50 88 HIS A C 1
ATOM 704 O O . HIS A 1 88 ? -7.979 -2.263 8.576 1.00 71.50 88 HIS A O 1
ATOM 710 N N . ARG A 1 89 ? -9.752 -2.047 7.235 1.00 68.44 89 ARG A N 1
ATOM 711 C CA . ARG A 1 89 ? -9.933 -3.489 6.947 1.00 68.44 89 ARG A CA 1
ATOM 712 C C . ARG A 1 89 ? -8.734 -4.119 6.309 1.00 68.44 89 ARG A C 1
ATOM 714 O O . ARG A 1 89 ? -8.627 -5.328 6.368 1.00 68.44 89 ARG A O 1
ATOM 721 N N . PHE A 1 90 ? -7.817 -3.351 5.735 1.00 66.12 90 PHE A N 1
ATOM 722 C CA . PHE A 1 90 ? -6.487 -3.881 5.457 1.00 66.12 90 PHE A CA 1
ATOM 723 C C . PHE A 1 90 ? -5.887 -4.555 6.705 1.00 66.12 90 PHE A C 1
ATOM 725 O O . PHE A 1 90 ? -5.558 -5.736 6.655 1.00 66.12 90 PHE A O 1
ATOM 732 N N . LEU A 1 91 ? -5.828 -3.842 7.836 1.00 69.50 91 LEU A N 1
ATOM 733 C CA . LEU A 1 91 ? -5.333 -4.379 9.103 1.00 69.50 91 LEU A CA 1
ATOM 734 C C . LEU A 1 91 ? -6.213 -5.546 9.569 1.00 69.50 91 LEU A C 1
ATOM 736 O O . LEU A 1 91 ? -5.698 -6.570 10.010 1.00 69.50 91 LEU A O 1
ATOM 740 N N . THR A 1 92 ? -7.537 -5.445 9.415 1.00 70.19 92 THR A N 1
ATOM 741 C CA . THR A 1 92 ? -8.474 -6.537 9.750 1.00 70.19 92 THR A CA 1
ATOM 742 C C . THR A 1 92 ? -8.308 -7.775 8.859 1.00 70.19 92 THR A C 1
ATOM 744 O O . THR A 1 92 ? -8.456 -8.896 9.328 1.00 70.19 92 THR A O 1
ATOM 747 N N . ASN A 1 93 ? -7.982 -7.611 7.580 1.00 70.38 93 ASN A N 1
ATOM 748 C CA . ASN A 1 93 ? -7.697 -8.706 6.658 1.00 70.38 93 ASN A CA 1
ATOM 749 C C . ASN A 1 93 ? -6.361 -9.347 7.010 1.00 70.38 93 ASN A C 1
ATOM 751 O O . ASN A 1 93 ? -6.255 -10.567 6.993 1.00 70.38 93 ASN A O 1
ATOM 755 N N . LEU A 1 94 ? -5.375 -8.543 7.401 1.00 69.38 94 LEU A N 1
ATOM 756 C CA . LEU A 1 94 ? -4.100 -9.047 7.879 1.00 69.38 94 LEU A CA 1
ATOM 757 C C . LEU A 1 94 ? -4.279 -9.948 9.110 1.00 69.38 94 LEU A C 1
ATOM 759 O O . LEU A 1 94 ? -3.692 -11.024 9.158 1.00 69.38 94 LEU A O 1
ATOM 763 N N . LEU A 1 95 ? -5.165 -9.584 10.047 1.00 72.31 95 LEU A N 1
ATOM 764 C CA . LEU A 1 95 ? -5.544 -10.446 11.176 1.00 72.31 95 LEU A CA 1
ATOM 765 C C . LEU A 1 95 ? -6.064 -11.826 10.726 1.00 72.31 95 LEU A C 1
ATOM 767 O O . LEU A 1 95 ? -5.821 -12.824 11.402 1.00 72.31 95 LEU A O 1
ATOM 771 N N . ASN A 1 96 ? -6.739 -11.908 9.575 1.00 71.06 96 ASN A N 1
ATOM 772 C CA . ASN A 1 96 ? -7.236 -13.174 9.022 1.00 71.06 96 ASN A CA 1
ATOM 773 C C . ASN A 1 96 ? -6.144 -14.032 8.364 1.00 71.06 96 ASN A C 1
ATOM 775 O O . ASN A 1 96 ? -6.361 -15.235 8.159 1.00 71.06 96 ASN A O 1
ATOM 779 N N . GLU A 1 97 ? -5.006 -13.428 8.029 1.00 73.69 97 GLU A N 1
ATOM 780 C CA . GLU A 1 97 ? -3.818 -14.113 7.516 1.00 73.69 97 GLU A CA 1
ATOM 781 C C . GLU A 1 97 ? -2.838 -14.491 8.637 1.00 73.69 97 GLU A C 1
ATOM 783 O O . GLU A 1 97 ? -2.061 -15.432 8.468 1.00 73.69 97 GLU A O 1
ATOM 788 N N . LEU A 1 98 ? -2.925 -13.842 9.809 1.00 75.06 98 LEU A N 1
ATOM 789 C CA . LEU A 1 98 ? -2.159 -14.228 10.996 1.00 75.06 98 LEU A CA 1
ATOM 790 C C . LEU A 1 98 ? -2.471 -15.671 11.409 1.00 75.06 98 LEU A C 1
ATOM 792 O O . LEU A 1 98 ? -3.629 -16.073 11.590 1.00 75.06 98 LEU A O 1
ATOM 796 N N . LYS A 1 99 ? -1.400 -16.436 11.629 1.00 80.25 99 LYS A N 1
ATOM 797 C CA . LYS A 1 99 ? -1.458 -17.787 12.177 1.00 80.25 99 LYS A CA 1
ATOM 798 C C . LYS A 1 99 ? -0.785 -17.844 13.542 1.00 80.25 99 LYS A C 1
ATOM 800 O O . LYS A 1 99 ? 0.267 -17.258 13.771 1.00 80.25 99 LYS A O 1
ATOM 805 N N . PHE A 1 100 ? -1.410 -18.587 14.444 1.00 77.56 100 PHE A N 1
ATOM 806 C CA . PHE A 1 100 ? -0.970 -18.786 15.815 1.00 77.56 100 PHE A CA 1
ATOM 807 C C . PHE A 1 100 ? -0.632 -20.256 16.016 1.00 77.56 100 PHE A C 1
ATOM 809 O O . PHE A 1 100 ? -1.468 -21.136 15.785 1.00 77.56 100 PHE A O 1
ATOM 816 N N . LYS A 1 101 ? 0.603 -20.505 16.436 1.00 80.88 101 LYS A N 1
ATOM 817 C CA . LYS A 1 101 ? 1.121 -21.810 16.812 1.00 80.88 101 LYS A CA 1
ATOM 818 C C . LYS A 1 101 ? 0.671 -22.132 18.235 1.00 80.88 101 LYS A C 1
ATOM 820 O O . LYS A 1 101 ? 0.929 -21.388 19.180 1.00 80.88 101 LYS A O 1
ATOM 825 N N . CYS A 1 102 ? -0.027 -23.249 18.401 1.00 77.88 102 CYS A N 1
ATOM 826 C CA . CYS A 1 102 ? -0.418 -23.717 19.724 1.00 77.88 102 CYS A CA 1
ATOM 827 C C . CYS A 1 102 ? 0.795 -24.260 20.482 1.00 77.88 102 CYS A C 1
ATOM 829 O O . CYS A 1 102 ? 1.438 -25.169 19.967 1.00 77.88 102 CYS A O 1
ATOM 831 N N . PRO A 1 103 ? 1.088 -23.787 21.708 1.00 72.44 103 PRO A N 1
ATOM 832 C CA . PRO A 1 103 ? 2.220 -24.302 22.476 1.00 72.44 103 PRO A CA 1
ATOM 833 C C . PRO A 1 103 ? 2.035 -25.770 22.888 1.00 72.44 103 PRO A C 1
ATOM 835 O O . PRO A 1 103 ? 3.018 -26.453 23.127 1.00 72.44 103 PRO A O 1
ATOM 838 N N . ASP A 1 104 ? 0.795 -26.273 22.943 1.00 76.69 104 ASP A N 1
ATOM 839 C CA . ASP A 1 104 ? 0.525 -27.635 23.419 1.00 76.69 104 ASP A CA 1
ATOM 840 C C . ASP A 1 104 ? 0.619 -28.696 22.311 1.00 76.69 104 ASP A C 1
ATOM 842 O O . ASP A 1 104 ? 0.920 -29.851 22.594 1.00 76.69 104 ASP A O 1
ATOM 846 N N . CYS A 1 105 ? 0.290 -28.338 21.062 1.00 80.75 105 CYS A N 1
ATOM 847 C CA . CYS A 1 105 ? 0.258 -29.285 19.937 1.00 80.75 105 CYS A CA 1
ATOM 848 C C . CYS A 1 105 ? 1.089 -28.851 18.724 1.00 80.75 105 CYS A C 1
ATOM 850 O O . CYS A 1 105 ? 1.089 -29.542 17.708 1.00 80.75 105 CYS A O 1
ATOM 852 N N . LEU A 1 106 ? 1.742 -27.688 18.802 1.00 78.88 106 LEU A N 1
ATOM 853 C CA . LEU A 1 106 ? 2.609 -27.084 17.784 1.00 78.88 106 LEU A CA 1
ATOM 854 C C . LEU A 1 106 ? 1.961 -26.836 16.409 1.00 78.88 106 LEU A C 1
ATOM 856 O O . LEU A 1 106 ? 2.636 -26.377 15.490 1.00 78.88 106 LEU A O 1
ATOM 860 N N . LYS A 1 107 ? 0.652 -27.076 16.265 1.00 80.88 107 LYS A N 1
ATOM 861 C CA . LYS A 1 107 ? -0.119 -26.782 15.052 1.00 80.88 107 LYS A CA 1
ATOM 862 C C . LYS A 1 107 ? -0.437 -25.293 14.943 1.00 80.88 107 LYS A C 1
ATOM 864 O O . LYS A 1 107 ? -0.720 -24.634 15.948 1.00 80.88 107 LYS A O 1
ATOM 869 N N . SER A 1 108 ? -0.459 -24.805 13.708 1.00 83.12 108 SER A N 1
ATOM 870 C CA . SER A 1 108 ? -0.787 -23.421 13.368 1.00 83.12 108 SER A CA 1
ATOM 871 C C . SER A 1 108 ? -2.257 -23.262 12.998 1.00 83.12 108 SER A C 1
ATOM 873 O O . SER A 1 108 ? -2.794 -24.013 12.183 1.00 83.12 108 SER A O 1
ATOM 875 N N . TYR A 1 109 ? -2.900 -22.239 13.549 1.00 79.25 109 TYR A N 1
ATOM 876 C CA . TYR A 1 109 ? -4.315 -21.951 13.337 1.00 79.25 109 TYR A CA 1
ATOM 877 C C . TYR A 1 109 ? -4.524 -20.475 13.010 1.00 79.25 109 TYR A C 1
ATOM 879 O O . TYR A 1 109 ? -3.862 -19.615 13.584 1.00 79.25 109 TYR A O 1
ATOM 887 N N . LYS A 1 110 ? -5.507 -20.158 12.158 1.00 80.50 110 LYS A N 1
ATOM 888 C CA . LYS A 1 110 ? -6.043 -18.788 12.094 1.00 80.50 110 LYS A CA 1
ATOM 889 C C . LYS A 1 110 ? -6.598 -18.396 13.465 1.00 80.50 110 LYS A C 1
ATOM 891 O O . LYS A 1 110 ? -7.091 -19.262 14.189 1.00 80.50 110 LYS A O 1
ATOM 896 N N . PHE A 1 111 ? -6.575 -17.110 13.809 1.00 76.56 111 PHE A N 1
ATOM 897 C CA . PHE A 1 111 ? -6.930 -16.636 15.154 1.00 76.56 111 PHE A CA 1
ATOM 898 C C . PHE A 1 111 ? -8.273 -17.176 15.691 1.00 76.56 111 PHE A C 1
ATOM 900 O O . PHE A 1 111 ? -8.344 -17.683 16.812 1.00 76.56 111 PHE A O 1
ATOM 907 N N . GLN A 1 112 ? -9.348 -17.135 14.892 1.00 76.56 112 GLN A N 1
ATOM 908 C CA . GLN A 1 112 ? -10.658 -17.634 15.338 1.00 76.56 112 GLN A CA 1
ATOM 909 C C . GLN A 1 112 ? -10.638 -19.139 15.628 1.00 76.56 112 GLN A C 1
AT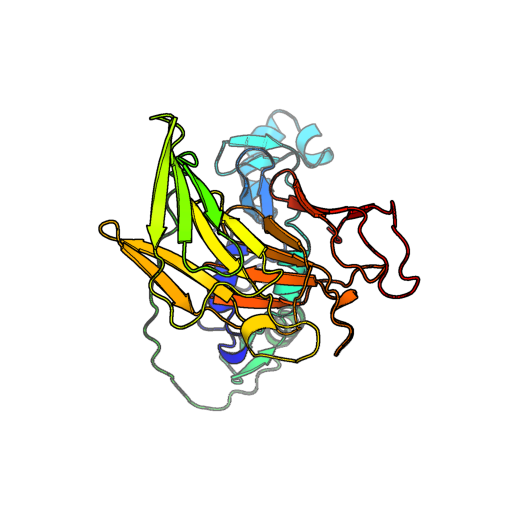OM 911 O O . GLN A 1 112 ? -11.149 -19.587 16.655 1.00 76.56 112 GLN A O 1
ATOM 916 N N . SER A 1 113 ? -9.989 -19.919 14.763 1.00 80.56 113 SER A N 1
ATOM 917 C CA . SER A 1 113 ? -9.792 -21.355 14.969 1.00 80.56 113 SER A CA 1
ATOM 918 C C . SER A 1 113 ? -8.924 -21.631 16.195 1.00 80.56 113 SER A C 1
ATOM 920 O O . SER A 1 113 ? -9.212 -22.559 16.941 1.00 80.56 113 SER A O 1
ATOM 922 N N . TYR A 1 114 ? -7.920 -20.791 16.453 1.00 79.50 114 TYR A N 1
ATOM 923 C CA . TYR A 1 114 ? -7.060 -20.890 17.627 1.00 79.50 114 TYR A CA 1
ATOM 924 C C . TYR A 1 114 ? -7.836 -20.708 18.943 1.00 79.50 114 TYR A C 1
ATOM 926 O O . TYR A 1 114 ? -7.671 -21.491 19.879 1.00 79.50 114 TYR A O 1
ATOM 934 N N . LYS A 1 115 ? -8.743 -19.723 19.010 1.00 75.69 115 LYS A N 1
ATOM 935 C CA . LYS A 1 115 ? -9.652 -19.533 20.158 1.00 75.69 115 LYS A CA 1
ATOM 936 C C . LYS A 1 115 ? -10.524 -20.754 20.407 1.00 75.69 115 LYS A C 1
ATOM 938 O O . LYS A 1 115 ? -10.644 -21.203 21.546 1.00 75.69 115 LYS A O 1
ATOM 943 N N . VAL A 1 116 ? -11.141 -21.283 19.353 1.00 79.44 116 VAL A N 1
ATOM 944 C CA . VAL A 1 116 ? -11.999 -22.472 19.449 1.00 79.44 116 VAL A CA 1
ATOM 945 C C . VAL A 1 116 ? -11.185 -23.676 19.925 1.00 79.44 116 VAL A C 1
ATOM 947 O O . VAL A 1 116 ? -11.578 -24.341 20.877 1.00 79.44 116 VAL A O 1
ATOM 950 N N . HIS A 1 117 ? -10.005 -23.882 19.343 1.00 79.62 117 HIS A N 1
ATOM 951 C CA . HIS A 1 117 ? -9.073 -24.938 19.721 1.00 79.62 117 HIS A CA 1
ATOM 952 C C . HIS A 1 117 ? -8.690 -24.875 21.212 1.00 79.62 117 HIS A C 1
ATOM 954 O O . HIS A 1 117 ? -8.807 -25.872 21.928 1.00 79.62 117 HIS A O 1
ATOM 960 N N . LYS A 1 118 ? -8.314 -23.688 21.716 1.00 73.44 118 LYS A N 1
ATOM 961 C CA . LYS A 1 118 ? -7.964 -23.480 23.132 1.00 73.44 118 LYS A CA 1
ATOM 962 C C . LYS A 1 118 ? -9.157 -23.622 24.077 1.00 73.44 118 LYS A C 1
ATOM 964 O O . LYS A 1 118 ? -9.016 -24.226 25.133 1.00 73.44 118 LYS A O 1
ATOM 969 N N . THR A 1 119 ? -10.323 -23.090 23.712 1.00 74.38 119 THR A N 1
ATOM 970 C CA . THR A 1 119 ? -11.533 -23.166 24.557 1.00 74.38 119 THR A CA 1
ATOM 971 C C . THR A 1 119 ? -12.100 -24.579 24.659 1.00 74.38 119 THR A C 1
ATOM 973 O O . THR A 1 119 ? -12.664 -24.924 25.693 1.00 74.38 119 THR A O 1
ATOM 976 N N . ARG A 1 120 ? -11.930 -25.407 23.623 1.00 77.12 120 ARG A N 1
ATOM 977 C CA . ARG A 1 120 ? -12.378 -26.807 23.612 1.00 77.12 120 ARG A CA 1
ATOM 978 C C . ARG A 1 120 ? -11.365 -27.795 24.189 1.00 77.12 120 ARG A C 1
ATOM 980 O O . ARG A 1 120 ? -11.719 -28.949 24.399 1.00 77.12 120 ARG A O 1
ATOM 987 N N . GLY A 1 121 ? -10.129 -27.364 24.449 1.00 67.81 121 GLY A N 1
ATOM 988 C CA . GLY A 1 121 ? -9.090 -28.236 25.001 1.00 67.81 121 GLY A CA 1
ATOM 989 C C . GLY A 1 121 ? -8.675 -29.366 24.052 1.00 67.81 121 GLY A C 1
ATOM 990 O O . GLY A 1 121 ? -8.275 -30.429 24.508 1.00 67.81 121 GLY A O 1
ATOM 991 N N . GLU A 1 122 ? -8.748 -29.149 22.735 1.00 68.19 122 GLU A N 1
ATOM 992 C CA . GLU A 1 122 ? -8.456 -30.156 21.694 1.00 68.19 122 GLU A CA 1
ATOM 993 C C . GLU A 1 122 ? -6.946 -30.490 21.561 1.00 68.19 122 GLU A C 1
ATOM 995 O O . GLU A 1 122 ? -6.510 -31.109 20.589 1.00 68.19 122 GLU A O 1
ATOM 1000 N N . CYS A 1 123 ? -6.120 -30.073 22.525 1.00 66.44 123 CYS A N 1
ATOM 1001 C CA . CYS A 1 123 ? -4.684 -30.323 22.559 1.00 66.44 123 CYS A CA 1
ATOM 1002 C C . CYS A 1 123 ? -4.380 -31.667 23.233 1.00 66.44 123 CYS A C 1
ATOM 1004 O O . CYS A 1 123 ? -4.438 -31.781 24.457 1.00 66.44 123 CYS A O 1
ATOM 1006 N N . GLN A 1 124 ? -3.985 -32.677 22.457 1.00 58.03 124 GLN A N 1
ATOM 1007 C CA . GLN A 1 124 ? -3.310 -33.849 23.017 1.00 58.03 124 GLN A CA 1
ATOM 1008 C C . GLN A 1 124 ? -1.847 -33.475 23.289 1.00 58.03 124 GLN A C 1
ATOM 1010 O O . GLN A 1 124 ? -1.146 -33.067 22.365 1.00 58.03 124 GLN A O 1
ATOM 1015 N N . ARG A 1 125 ? -1.406 -33.569 24.553 1.00 45.28 125 ARG A N 1
ATOM 1016 C CA . ARG A 1 125 ? -0.007 -33.332 24.945 1.00 45.28 125 ARG A CA 1
ATOM 1017 C C . ARG A 1 125 ? 0.896 -34.320 24.202 1.00 45.28 125 ARG A C 1
ATOM 1019 O O . ARG A 1 125 ? 0.873 -35.510 24.504 1.00 45.28 125 ARG A O 1
ATOM 1026 N N . GLY A 1 126 ? 1.677 -33.818 23.254 1.00 41.94 126 GLY A N 1
ATOM 1027 C CA . GLY A 1 126 ? 2.836 -34.500 22.686 1.00 41.94 126 GLY A CA 1
ATOM 1028 C C . GLY A 1 126 ? 4.089 -33.762 23.140 1.00 41.94 126 GLY A C 1
ATOM 1029 O O . GLY A 1 126 ? 4.129 -32.539 23.056 1.00 41.94 126 GLY A O 1
ATOM 1030 N N . ALA A 1 127 ? 5.046 -34.501 23.692 1.00 38.94 127 ALA A N 1
ATOM 1031 C CA . ALA A 1 127 ? 6.270 -33.970 24.271 1.00 38.94 127 ALA A CA 1
ATOM 1032 C C . ALA A 1 127 ? 7.164 -33.253 23.239 1.00 38.94 127 ALA A C 1
ATOM 1034 O O . ALA A 1 127 ? 7.286 -33.697 22.100 1.00 38.94 127 ALA A O 1
ATOM 1035 N N . ASP A 1 128 ? 7.782 -32.184 23.738 1.00 44.34 128 ASP A N 1
ATOM 1036 C CA . ASP A 1 128 ? 9.071 -31.581 23.398 1.00 44.34 128 ASP A CA 1
ATOM 1037 C C . ASP A 1 128 ? 9.345 -31.101 21.965 1.00 44.34 128 ASP A C 1
ATOM 1039 O O . ASP A 1 128 ? 9.506 -31.876 21.028 1.00 44.34 128 ASP A O 1
ATOM 1043 N N . GLN A 1 129 ? 9.548 -29.783 21.861 1.00 37.53 129 GLN A N 1
ATOM 1044 C CA . GLN A 1 129 ? 10.685 -29.155 21.178 1.00 37.53 129 GLN A CA 1
ATOM 1045 C C . GLN A 1 129 ? 10.776 -27.692 21.652 1.00 37.53 129 GLN A C 1
ATOM 1047 O O . GLN A 1 129 ? 9.961 -26.853 21.268 1.00 37.53 129 GLN A O 1
ATOM 1052 N N . GLU A 1 130 ? 11.741 -27.393 22.527 1.00 35.47 130 GLU A N 1
ATOM 1053 C CA . GLU A 1 130 ? 12.121 -26.016 22.862 1.00 35.47 130 GLU A CA 1
ATOM 1054 C C . GLU A 1 130 ? 13.013 -25.462 21.741 1.00 35.47 130 GLU A C 1
ATOM 1056 O O . GLU A 1 130 ? 14.143 -25.912 21.552 1.00 35.47 130 GLU A O 1
ATOM 1061 N N . GLU A 1 131 ? 12.511 -24.479 20.992 1.00 35.25 131 GLU A N 1
ATOM 1062 C CA . GLU A 1 131 ? 13.347 -23.607 20.163 1.00 35.25 131 GLU A CA 1
ATOM 1063 C C . GLU A 1 131 ? 13.726 -22.367 20.983 1.00 35.25 131 GLU A C 1
ATOM 1065 O O . GLU A 1 131 ? 12.867 -21.616 21.449 1.00 35.25 131 GLU A O 1
ATOM 1070 N N . ASN A 1 132 ? 15.031 -22.171 21.170 1.00 31.67 132 ASN A N 1
ATOM 1071 C CA . ASN A 1 132 ? 15.598 -20.969 21.771 1.00 31.67 132 ASN A CA 1
ATOM 1072 C C . ASN A 1 132 ? 15.434 -19.783 20.817 1.00 31.67 132 ASN A C 1
ATOM 1074 O O . ASN A 1 132 ? 16.094 -19.736 19.780 1.00 31.67 132 ASN A O 1
ATOM 1078 N N . ASP A 1 133 ? 14.627 -18.798 21.209 1.00 29.70 133 ASP A N 1
ATOM 1079 C CA . ASP A 1 133 ? 14.452 -17.562 20.453 1.00 29.70 133 ASP A CA 1
ATOM 1080 C C . ASP A 1 133 ? 14.958 -16.338 21.205 1.00 29.70 133 ASP A C 1
ATOM 1082 O O . ASP A 1 133 ? 14.425 -15.927 22.237 1.00 29.70 133 ASP A O 1
ATOM 1086 N N . VAL A 1 134 ? 15.968 -15.706 20.612 1.00 25.95 134 VAL A N 1
ATOM 1087 C CA . VAL A 1 134 ? 16.377 -14.341 20.926 1.00 25.95 134 VAL A CA 1
ATOM 1088 C C . VAL A 1 134 ? 15.335 -13.392 20.332 1.00 25.95 134 VAL A C 1
ATOM 1090 O O . VAL A 1 134 ? 15.200 -13.273 19.115 1.00 25.95 134 VAL A O 1
ATOM 1093 N N . VAL A 1 135 ? 14.587 -12.710 21.197 1.00 28.33 135 VAL A N 1
ATOM 1094 C CA . VAL A 1 135 ? 13.632 -11.666 20.807 1.00 28.33 135 VAL A CA 1
ATOM 1095 C C . VAL A 1 135 ? 14.392 -10.356 20.622 1.00 28.33 135 VAL A C 1
ATOM 1097 O O . VAL A 1 135 ? 14.878 -9.773 21.590 1.00 28.33 135 VAL A O 1
ATOM 1100 N N . MET A 1 136 ? 14.471 -9.865 19.385 1.00 24.36 136 MET A N 1
ATOM 1101 C CA . MET A 1 136 ? 14.912 -8.496 19.122 1.00 24.36 136 MET A CA 1
ATOM 1102 C C . MET A 1 136 ? 13.768 -7.539 19.464 1.00 24.36 136 MET A C 1
ATOM 1104 O O . MET A 1 136 ? 12.748 -7.475 18.781 1.00 24.36 136 MET A O 1
ATOM 1108 N N . TYR A 1 137 ? 13.937 -6.819 20.568 1.00 25.05 137 TYR A N 1
ATOM 1109 C CA . TYR A 1 137 ? 13.105 -5.688 20.953 1.00 25.05 137 TYR A CA 1
ATOM 1110 C C . TYR A 1 137 ? 13.434 -4.504 20.038 1.00 25.05 137 TYR A C 1
ATOM 1112 O O . TYR A 1 137 ? 14.559 -4.006 20.065 1.00 25.05 137 TYR A O 1
ATOM 1120 N N . GLN A 1 138 ? 12.465 -4.030 19.254 1.00 28.42 138 GLN A N 1
ATOM 1121 C CA . GLN A 1 138 ? 12.501 -2.653 18.774 1.00 28.42 138 GLN A CA 1
ATOM 1122 C C . GLN A 1 138 ? 11.589 -1.813 19.671 1.00 28.42 138 GLN A C 1
ATOM 1124 O O . GLN A 1 138 ? 10.415 -2.156 19.833 1.00 28.42 138 GLN A O 1
ATOM 1129 N N . PRO A 1 139 ? 12.104 -0.741 20.297 1.00 28.06 139 PRO A N 1
ATOM 1130 C CA . PRO A 1 139 ? 11.257 0.181 21.026 1.00 28.06 139 PRO A CA 1
ATOM 1131 C C . PRO A 1 139 ? 10.274 0.826 20.052 1.00 28.06 139 PRO A C 1
ATOM 1133 O O . PRO A 1 139 ? 10.624 1.112 18.907 1.00 28.06 139 PRO A O 1
ATOM 1136 N N . ASN A 1 140 ? 9.064 1.085 20.547 1.00 33.19 140 ASN A N 1
ATOM 1137 C CA . ASN A 1 140 ? 8.073 1.947 19.915 1.00 33.19 140 ASN A CA 1
ATOM 1138 C C . ASN A 1 140 ? 8.750 3.110 19.184 1.00 33.19 140 ASN A C 1
ATOM 1140 O O . ASN A 1 140 ? 9.491 3.876 19.807 1.00 33.19 140 ASN A O 1
ATOM 1144 N N . ALA A 1 141 ? 8.466 3.240 17.885 1.00 31.72 141 ALA A N 1
ATOM 1145 C CA . ALA A 1 141 ? 8.826 4.417 17.115 1.00 31.72 141 ALA A CA 1
ATOM 1146 C C . ALA A 1 141 ? 8.352 5.650 17.894 1.00 31.72 141 ALA A C 1
ATOM 1148 O O . ALA A 1 141 ? 7.156 5.846 18.125 1.00 31.72 141 ALA A O 1
ATOM 1149 N N . MET A 1 142 ? 9.317 6.424 18.386 1.00 30.97 142 MET A N 1
ATOM 1150 C CA . MET A 1 142 ? 9.046 7.682 19.053 1.00 30.97 142 MET A CA 1
ATOM 1151 C C . MET A 1 142 ? 8.306 8.586 18.071 1.00 30.97 142 MET A C 1
ATOM 1153 O O . MET A 1 142 ? 8.759 8.804 16.949 1.00 30.97 142 MET A O 1
ATOM 1157 N N . GLN A 1 143 ? 7.172 9.122 18.520 1.00 38.38 143 GLN A N 1
ATOM 1158 C CA . GLN A 1 143 ? 6.490 10.227 17.865 1.00 38.38 143 GLN A CA 1
ATOM 1159 C C . GLN A 1 143 ? 7.399 11.454 17.901 1.00 38.38 143 GLN A C 1
ATOM 1161 O O . GLN A 1 143 ? 7.390 12.220 18.856 1.00 38.38 143 GLN A O 1
ATOM 1166 N N . ASN A 1 144 ? 8.180 11.624 16.848 1.00 37.03 144 ASN A N 1
ATOM 1167 C CA . ASN A 1 144 ? 8.593 12.922 16.353 1.00 37.03 144 ASN A CA 1
ATOM 1168 C C . ASN A 1 144 ? 8.551 12.801 14.836 1.00 37.03 144 ASN A C 1
ATOM 1170 O O . ASN A 1 144 ? 9.555 12.506 14.194 1.00 37.03 144 ASN A O 1
ATOM 1174 N N . ALA A 1 145 ? 7.354 12.969 14.271 1.00 46.69 145 ALA A N 1
ATOM 1175 C CA . ALA A 1 145 ? 7.221 13.219 12.848 1.00 46.69 145 ALA A CA 1
ATOM 1176 C C . ALA A 1 145 ? 7.879 14.579 12.581 1.00 46.69 145 ALA A C 1
ATOM 1178 O O . ALA A 1 145 ? 7.243 15.628 12.691 1.00 46.69 145 ALA A O 1
ATOM 1179 N N . GLU A 1 146 ? 9.188 14.579 12.326 1.00 57.22 146 GLU A N 1
ATOM 1180 C CA . GLU A 1 146 ? 9.817 15.736 11.716 1.00 57.22 146 GLU A CA 1
ATOM 1181 C C . GLU A 1 146 ? 9.076 16.007 10.404 1.00 57.22 146 GLU A C 1
ATOM 1183 O O . GLU A 1 146 ? 8.844 15.098 9.607 1.00 57.22 146 GLU A O 1
ATOM 1188 N N . LEU A 1 147 ? 8.660 17.257 10.202 1.00 66.75 147 LEU A N 1
ATOM 1189 C CA . LEU A 1 147 ? 8.033 17.681 8.955 1.00 66.75 147 LEU A CA 1
ATOM 1190 C C . LEU A 1 147 ? 8.924 17.273 7.778 1.00 66.75 147 LEU A C 1
ATOM 1192 O O . LEU A 1 147 ? 10.140 17.440 7.853 1.00 66.75 147 LEU A O 1
ATOM 1196 N N . ILE A 1 148 ? 8.321 16.787 6.689 1.00 79.12 148 ILE A N 1
ATOM 1197 C CA . ILE A 1 148 ? 9.040 16.500 5.442 1.00 79.12 148 ILE A CA 1
ATOM 1198 C C . ILE A 1 148 ? 9.836 17.753 5.041 1.00 79.12 148 ILE A C 1
ATOM 1200 O O . ILE A 1 148 ? 9.259 18.798 4.737 1.00 79.12 148 ILE A O 1
ATOM 1204 N N . LYS A 1 149 ? 11.170 17.648 5.071 1.00 87.00 149 LYS A N 1
ATOM 1205 C CA . LYS A 1 149 ? 12.096 18.775 4.846 1.00 87.00 149 LYS A CA 1
ATOM 1206 C C . LYS A 1 149 ? 12.411 19.001 3.366 1.00 87.00 149 LYS A C 1
ATOM 1208 O O . LYS A 1 149 ? 12.765 20.120 2.983 1.00 87.00 149 LYS A O 1
ATOM 1213 N N . SER A 1 150 ? 12.220 17.964 2.551 1.00 90.81 150 SER A N 1
ATOM 1214 C CA . SER A 1 150 ? 12.607 17.957 1.144 1.00 90.81 150 SER A CA 1
ATOM 1215 C C . SER A 1 150 ? 11.611 17.199 0.270 1.00 90.81 150 SER A C 1
ATOM 1217 O O . SER A 1 150 ? 11.022 16.206 0.701 1.00 90.81 150 SER A O 1
ATOM 1219 N N . LEU A 1 151 ? 11.476 17.650 -0.977 1.00 92.06 151 LEU A N 1
ATOM 1220 C CA . LEU A 1 151 ? 10.820 16.935 -2.069 1.00 92.06 151 LEU A CA 1
ATOM 1221 C C . LEU A 1 151 ? 11.881 16.231 -2.920 1.00 92.06 151 LEU A C 1
ATOM 1223 O O . LEU A 1 151 ? 12.855 16.859 -3.330 1.00 92.06 151 LEU A O 1
ATOM 1227 N N . PHE A 1 152 ? 11.661 14.959 -3.242 1.00 94.06 152 PHE A N 1
ATOM 1228 C CA . PHE A 1 152 ? 12.570 14.178 -4.080 1.00 94.06 152 PHE A CA 1
ATOM 1229 C C . PHE A 1 152 ? 11.969 13.911 -5.459 1.00 94.06 152 PHE A C 1
ATOM 1231 O O . PHE A 1 152 ? 10.815 13.501 -5.577 1.00 94.06 152 PHE A O 1
ATOM 1238 N N . ILE A 1 153 ? 12.768 14.112 -6.505 1.00 94.94 153 ILE A N 1
ATOM 1239 C CA . ILE A 1 153 ? 12.398 13.854 -7.898 1.00 94.94 153 ILE A CA 1
ATOM 1240 C C . ILE A 1 153 ? 13.418 12.881 -8.484 1.00 94.94 153 ILE A C 1
ATOM 1242 O O . ILE A 1 153 ? 14.595 13.211 -8.619 1.00 94.94 153 ILE A O 1
ATOM 1246 N N . LEU A 1 154 ? 12.975 11.678 -8.841 1.00 95.38 154 LEU A N 1
ATOM 1247 C CA . LEU A 1 154 ? 13.831 10.682 -9.481 1.00 95.38 154 LEU A CA 1
ATOM 1248 C C . LEU A 1 154 ? 13.825 10.904 -10.995 1.00 95.38 154 LEU A C 1
ATOM 1250 O O . LEU A 1 154 ? 12.783 10.838 -11.648 1.00 95.38 154 LEU A O 1
ATOM 1254 N N . GLU A 1 155 ? 14.997 11.173 -11.558 1.00 94.88 155 GLU A N 1
ATOM 1255 C CA . GLU A 1 155 ? 15.165 11.451 -12.980 1.00 94.88 155 GLU A CA 1
ATOM 1256 C C . GLU A 1 155 ? 15.077 10.151 -13.793 1.00 94.88 155 GLU A C 1
ATOM 1258 O O . GLU A 1 155 ? 15.869 9.223 -13.614 1.00 94.88 155 GLU A O 1
ATOM 1263 N N . ARG A 1 156 ? 14.102 10.089 -14.705 1.00 89.00 156 ARG A N 1
ATOM 1264 C CA . ARG A 1 156 ? 13.839 8.940 -15.581 1.00 89.00 156 ARG A CA 1
ATOM 1265 C C . ARG A 1 156 ? 15.098 8.476 -16.330 1.00 89.00 156 ARG A C 1
ATOM 1267 O O . ARG A 1 156 ? 15.880 9.296 -16.794 1.00 89.00 156 ARG A O 1
ATOM 1274 N N . ASP A 1 157 ? 15.224 7.156 -16.514 1.00 87.25 157 ASP A N 1
ATOM 1275 C CA . ASP A 1 157 ? 16.288 6.503 -17.295 1.00 87.25 157 ASP A CA 1
ATOM 1276 C C . ASP A 1 157 ? 17.708 6.906 -16.840 1.00 87.25 157 ASP A C 1
ATOM 1278 O O . ASP A 1 157 ? 18.668 6.828 -17.607 1.00 87.25 157 ASP A O 1
ATOM 1282 N N . SER A 1 158 ? 17.855 7.306 -15.572 1.00 95.25 158 SER A N 1
ATOM 1283 C CA . SER A 1 158 ? 19.099 7.790 -14.970 1.00 95.25 158 SER A CA 1
ATOM 1284 C C . SER A 1 158 ? 19.353 7.144 -13.599 1.00 95.25 158 SER A C 1
ATOM 1286 O O . SER A 1 158 ? 18.646 6.221 -13.210 1.00 95.25 158 SER A O 1
ATOM 1288 N N . LYS A 1 159 ? 20.358 7.618 -12.853 1.00 96.00 159 LYS A N 1
ATOM 1289 C CA . LYS A 1 159 ? 20.589 7.257 -11.439 1.00 96.00 159 LYS A CA 1
ATOM 1290 C C . LYS A 1 159 ? 20.478 8.468 -10.514 1.00 96.00 159 LYS A C 1
ATOM 1292 O O . LYS A 1 159 ? 21.048 8.459 -9.428 1.00 96.00 159 LYS A O 1
ATOM 1297 N N . TYR A 1 160 ? 19.842 9.545 -10.964 1.00 97.00 160 TYR A N 1
ATOM 1298 C CA . TYR A 1 160 ? 19.896 10.829 -10.278 1.00 97.00 160 TYR A CA 1
ATOM 1299 C C . TYR A 1 160 ? 18.603 11.146 -9.538 1.00 97.00 160 TYR A C 1
ATOM 1301 O O . TYR A 1 160 ? 17.513 11.140 -10.108 1.00 97.00 160 TYR A O 1
ATOM 1309 N N . VAL A 1 161 ? 18.746 11.463 -8.257 1.00 96.44 161 VAL A N 1
ATOM 1310 C CA . VAL A 1 161 ? 17.690 12.027 -7.419 1.00 96.44 161 VAL A CA 1
ATOM 1311 C C . VAL A 1 161 ? 17.953 13.519 -7.294 1.00 96.44 161 VAL A C 1
ATOM 1313 O O . VAL A 1 161 ? 19.056 13.936 -6.944 1.00 96.44 161 VAL A O 1
ATOM 1316 N N . HIS A 1 162 ? 16.940 14.327 -7.572 1.00 96.25 162 HIS A N 1
ATOM 1317 C CA . HIS A 1 162 ? 16.959 15.755 -7.296 1.00 96.25 162 HIS A CA 1
ATOM 1318 C C . HIS A 1 162 ? 16.220 16.003 -5.986 1.00 96.25 162 HIS A C 1
ATOM 1320 O O . HIS A 1 162 ? 15.037 15.688 -5.871 1.00 96.25 162 HIS A O 1
ATOM 1326 N N . GLU A 1 163 ? 16.925 16.544 -5.001 1.00 94.94 163 GLU A N 1
ATOM 1327 C CA . GLU A 1 163 ? 16.386 16.934 -3.706 1.00 94.94 163 GLU A CA 1
ATOM 1328 C C . GLU A 1 163 ? 16.111 18.439 -3.712 1.00 94.94 163 GLU A C 1
ATOM 1330 O O . GLU A 1 163 ? 17.026 19.259 -3.803 1.00 94.94 163 GLU A O 1
ATOM 1335 N N . TYR A 1 164 ? 14.837 18.812 -3.627 1.00 95.19 164 TYR A N 1
ATOM 1336 C CA . TYR A 1 164 ? 14.421 20.185 -3.391 1.00 95.19 164 TYR A CA 1
ATOM 1337 C C . TYR A 1 164 ? 14.202 20.404 -1.896 1.00 95.19 164 TYR A C 1
ATOM 1339 O O . TYR A 1 164 ? 13.226 19.918 -1.325 1.00 95.19 164 TYR A O 1
ATOM 1347 N N . ILE A 1 165 ? 15.102 21.156 -1.271 1.00 93.50 165 ILE A N 1
ATOM 1348 C CA . ILE A 1 165 ? 15.075 21.446 0.164 1.00 93.50 165 ILE A CA 1
ATOM 1349 C C . ILE A 1 165 ? 14.165 22.655 0.394 1.00 93.50 165 ILE A C 1
ATOM 1351 O O . ILE A 1 165 ? 14.461 23.760 -0.068 1.00 93.50 165 ILE A O 1
ATOM 1355 N N . PHE A 1 166 ? 13.063 22.479 1.129 1.00 91.81 166 PHE A N 1
ATOM 1356 C CA . PHE A 1 166 ? 12.048 23.530 1.279 1.00 91.81 166 PHE A CA 1
ATOM 1357 C C . PHE A 1 166 ? 12.568 24.765 2.016 1.00 91.81 166 PHE A C 1
ATOM 1359 O O . PHE A 1 166 ? 12.246 25.894 1.643 1.00 91.81 166 PHE A O 1
ATOM 1366 N N . GLN A 1 167 ? 13.378 24.554 3.055 1.00 92.94 167 GLN A N 1
ATOM 1367 C CA . GLN A 1 167 ? 13.866 25.630 3.917 1.00 92.94 167 GLN A CA 1
ATOM 1368 C C . GLN A 1 167 ? 14.782 26.601 3.164 1.00 92.94 167 GLN A C 1
ATOM 1370 O O . GLN A 1 167 ? 14.634 27.815 3.279 1.00 92.94 167 GLN A O 1
ATOM 1375 N N . THR A 1 168 ? 15.718 26.065 2.384 1.00 95.25 168 THR A N 1
ATOM 1376 C CA . THR A 1 168 ? 16.708 26.842 1.627 1.00 95.25 168 THR A CA 1
ATOM 1377 C C . THR A 1 168 ? 16.244 27.163 0.209 1.00 95.25 168 THR A C 1
ATOM 1379 O O . THR A 1 168 ? 16.845 28.010 -0.447 1.00 95.25 168 THR A O 1
ATOM 1382 N N . LYS A 1 169 ? 15.176 26.508 -0.271 1.00 95.94 169 LYS A N 1
ATOM 1383 C CA . LYS A 1 169 ? 14.675 26.573 -1.654 1.00 95.94 169 LYS A CA 1
ATOM 1384 C C . LYS A 1 169 ? 15.734 26.192 -2.692 1.00 95.94 169 LYS A C 1
ATOM 1386 O O . LYS A 1 169 ? 15.739 26.718 -3.803 1.00 95.94 169 LYS A O 1
ATOM 1391 N N . THR A 1 170 ? 16.632 25.284 -2.330 1.00 96.44 170 THR A N 1
ATOM 1392 C CA . THR A 1 170 ? 17.722 24.823 -3.194 1.00 96.44 170 THR A CA 1
ATOM 1393 C C . THR A 1 170 ? 17.395 23.471 -3.797 1.00 96.44 170 THR A C 1
ATOM 1395 O O . THR A 1 170 ? 16.860 22.603 -3.110 1.00 96.44 170 THR A O 1
ATOM 1398 N N . LEU A 1 171 ? 17.765 23.287 -5.063 1.00 96.56 171 LEU A N 1
ATOM 1399 C CA . LEU A 1 171 ? 17.719 21.999 -5.743 1.00 96.56 171 LEU A CA 1
ATOM 1400 C C . LEU A 1 171 ? 19.132 21.420 -5.795 1.00 96.56 171 LEU A C 1
ATOM 1402 O O . LEU A 1 171 ? 20.028 22.042 -6.368 1.00 96.56 171 LEU A O 1
ATOM 1406 N N . VAL A 1 172 ? 19.327 20.245 -5.208 1.00 95.31 172 VAL A N 1
ATOM 1407 C CA . VAL A 1 172 ? 20.608 19.532 -5.217 1.00 95.31 172 VAL A CA 1
ATOM 1408 C C . VAL A 1 172 ? 20.434 18.211 -5.953 1.00 95.31 172 VAL A C 1
ATOM 1410 O O . VAL A 1 172 ? 19.440 17.512 -5.779 1.00 95.31 172 VAL A O 1
ATOM 1413 N N . ARG A 1 173 ? 21.393 17.873 -6.815 1.00 96.38 173 ARG A N 1
ATOM 1414 C CA . ARG A 1 173 ? 21.380 16.628 -7.582 1.00 96.38 173 ARG A CA 1
ATOM 1415 C C . ARG A 1 173 ? 22.333 15.627 -6.950 1.00 96.38 173 ARG A C 1
ATOM 1417 O O . ARG A 1 173 ? 23.525 15.899 -6.828 1.00 96.38 173 ARG A O 1
ATOM 1424 N N . HIS A 1 174 ? 21.812 14.452 -6.636 1.00 95.06 174 HIS A N 1
ATOM 1425 C CA . HIS A 1 174 ? 22.550 13.348 -6.045 1.00 95.06 174 HIS A CA 1
ATOM 1426 C C . HIS A 1 174 ? 22.518 12.141 -6.970 1.00 95.06 174 HIS A C 1
ATOM 1428 O O . HIS A 1 174 ? 21.500 11.848 -7.595 1.00 95.06 174 HIS A O 1
ATOM 1434 N N . GLN A 1 175 ? 23.637 11.432 -7.063 1.00 96.25 175 GLN A N 1
ATOM 1435 C CA . GLN A 1 175 ? 23.688 10.154 -7.757 1.00 96.25 175 GLN A CA 1
ATOM 1436 C C . GLN A 1 175 ? 23.446 9.029 -6.758 1.00 96.25 175 GLN A C 1
ATOM 1438 O O . GLN A 1 175 ? 24.106 8.966 -5.725 1.00 96.25 175 GLN A O 1
ATOM 1443 N N . VAL A 1 176 ? 22.524 8.132 -7.090 1.00 96.38 176 VAL A N 1
ATOM 1444 C CA . VAL A 1 176 ? 22.242 6.933 -6.312 1.00 96.38 176 VAL A CA 1
ATOM 1445 C C . VAL A 1 176 ? 23.206 5.822 -6.718 1.00 96.3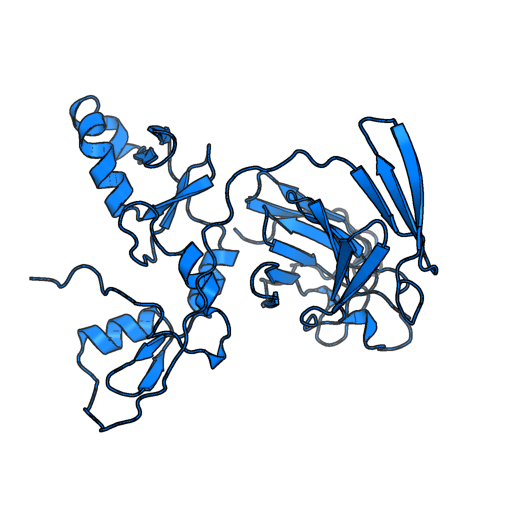8 176 VAL A C 1
ATOM 1447 O O . VAL A 1 176 ? 23.356 5.499 -7.902 1.00 96.38 176 VAL A O 1
ATOM 1450 N N . THR A 1 177 ? 23.847 5.208 -5.729 1.00 94.38 177 THR A N 1
ATOM 1451 C CA . THR A 1 177 ? 24.705 4.037 -5.899 1.00 94.38 177 THR A CA 1
ATOM 1452 C C . THR A 1 177 ? 23.845 2.818 -6.219 1.00 94.38 177 THR A C 1
ATOM 1454 O O . THR A 1 177 ? 23.350 2.134 -5.327 1.00 94.38 177 THR A O 1
ATOM 1457 N N . MET A 1 178 ? 23.651 2.543 -7.508 1.00 91.06 178 MET A N 1
ATOM 1458 C CA . MET A 1 178 ? 22.948 1.356 -7.996 1.00 91.06 178 MET A CA 1
ATOM 1459 C C . MET A 1 178 ? 23.551 0.844 -9.309 1.00 91.06 178 MET A C 1
ATOM 1461 O O . MET A 1 178 ? 24.164 1.603 -10.067 1.00 91.06 178 MET A O 1
ATOM 1465 N N . ALA A 1 179 ? 23.384 -0.451 -9.590 1.00 90.81 179 ALA A N 1
ATOM 1466 C CA . ALA A 1 179 ? 23.982 -1.093 -10.762 1.00 90.81 179 ALA A CA 1
ATOM 1467 C C . ALA A 1 179 ? 23.382 -0.575 -12.080 1.00 90.81 179 ALA A C 1
ATOM 1469 O O . ALA A 1 179 ? 24.122 -0.155 -12.971 1.00 90.81 179 ALA A O 1
ATOM 1470 N N . GLN A 1 180 ? 22.052 -0.520 -12.167 1.00 92.25 180 GLN A N 1
ATOM 1471 C CA . GLN A 1 180 ? 21.308 -0.104 -13.362 1.00 92.25 180 GLN A CA 1
ATOM 1472 C C . GLN A 1 180 ? 20.665 1.271 -13.184 1.00 92.25 180 GLN A C 1
ATOM 1474 O O . GLN A 1 180 ? 20.619 1.782 -12.074 1.00 92.25 180 GLN A O 1
ATOM 1479 N N . ASN A 1 181 ? 20.210 1.901 -14.264 1.00 96.19 181 ASN A N 1
ATOM 1480 C CA . ASN A 1 181 ? 19.405 3.123 -14.162 1.00 96.19 181 ASN A CA 1
ATOM 1481 C C . ASN A 1 181 ? 18.016 2.801 -13.583 1.00 96.19 181 ASN A C 1
ATOM 1483 O O . ASN A 1 181 ? 17.579 1.648 -13.623 1.00 96.19 181 ASN A O 1
ATOM 1487 N N . PHE A 1 182 ? 17.312 3.813 -13.073 1.00 96.75 182 PHE A N 1
ATOM 1488 C CA . PHE A 1 182 ? 15.940 3.671 -12.603 1.00 96.75 182 PHE A CA 1
ATOM 1489 C C . PHE A 1 182 ? 15.057 3.055 -13.700 1.00 96.75 182 PHE A C 1
ATOM 1491 O O . PHE A 1 182 ? 15.124 3.503 -14.852 1.00 96.75 182 PHE A O 1
ATOM 1498 N N . PRO A 1 183 ? 14.238 2.036 -13.376 1.00 95.81 183 PRO A N 1
ATOM 1499 C CA . PRO A 1 183 ? 13.449 1.324 -14.377 1.00 95.81 183 PRO A CA 1
ATOM 1500 C C . PRO A 1 183 ? 12.419 2.235 -15.043 1.00 95.81 183 PRO A C 1
ATOM 1502 O O . PRO A 1 183 ? 11.818 3.063 -14.385 1.00 95.81 183 PRO A O 1
ATOM 1505 N N . HIS A 1 184 ? 12.111 2.061 -16.325 1.00 94.75 184 HIS A N 1
ATOM 1506 C CA . HIS A 1 184 ? 11.075 2.869 -16.979 1.00 94.75 184 HIS A CA 1
ATOM 1507 C C . HIS A 1 184 ? 9.674 2.658 -16.352 1.00 94.75 184 HIS A C 1
ATOM 1509 O O . HIS A 1 184 ? 9.291 1.530 -16.053 1.00 94.75 184 HIS A O 1
ATOM 1515 N N . ASN A 1 185 ? 8.868 3.718 -16.189 1.00 95.75 185 ASN A N 1
ATOM 1516 C CA . ASN A 1 185 ? 7.534 3.666 -15.550 1.00 95.75 185 ASN A CA 1
ATOM 1517 C C . ASN A 1 185 ? 7.505 3.030 -14.139 1.00 95.75 185 ASN A C 1
ATOM 1519 O O . ASN A 1 185 ? 6.524 2.365 -13.775 1.00 95.75 185 ASN A O 1
ATOM 1523 N N . PHE A 1 186 ? 8.571 3.232 -13.364 1.00 96.69 186 PHE A N 1
ATOM 1524 C CA . PHE A 1 186 ? 8.587 3.030 -11.915 1.00 96.69 186 PHE A CA 1
ATOM 1525 C C . PHE A 1 186 ? 7.639 4.002 -11.194 1.00 96.69 186 PHE A C 1
ATOM 1527 O O . PHE A 1 186 ? 7.133 4.953 -11.797 1.00 96.69 186 PHE A O 1
ATOM 1534 N N . GLN A 1 187 ? 7.424 3.790 -9.897 1.00 97.56 187 GLN A N 1
ATOM 1535 C CA . GLN A 1 187 ? 6.835 4.780 -8.993 1.00 97.56 187 GLN A CA 1
ATOM 1536 C C . GLN A 1 187 ? 7.790 5.085 -7.842 1.00 97.56 187 GLN A C 1
ATOM 1538 O O . GLN A 1 187 ? 8.454 4.185 -7.329 1.00 97.56 187 GLN A O 1
ATOM 1543 N N . SER A 1 188 ? 7.859 6.353 -7.437 1.00 96.31 188 SER A N 1
ATOM 1544 C CA . SER A 1 188 ? 8.556 6.766 -6.218 1.00 96.31 188 SER A CA 1
ATOM 1545 C C . SER A 1 188 ? 7.559 7.186 -5.150 1.00 96.31 188 SER A C 1
ATOM 1547 O O . SER A 1 188 ? 6.639 7.949 -5.444 1.00 96.31 188 SER A O 1
ATOM 1549 N N . VAL A 1 189 ? 7.761 6.742 -3.913 1.00 95.62 189 VAL A N 1
ATOM 1550 C CA . VAL A 1 189 ? 6.905 7.103 -2.775 1.00 95.62 189 VAL A CA 1
ATOM 1551 C C . VAL A 1 189 ? 7.771 7.597 -1.628 1.00 95.62 189 VAL A C 1
ATOM 1553 O O . VAL A 1 189 ? 8.708 6.913 -1.230 1.00 95.62 189 VAL A O 1
ATOM 1556 N N . GLN A 1 190 ? 7.433 8.762 -1.076 1.00 92.81 190 GLN A N 1
ATOM 1557 C CA . GLN A 1 190 ? 7.979 9.233 0.193 1.00 92.81 190 GLN A CA 1
ATOM 1558 C C . GLN A 1 190 ? 6.947 8.998 1.304 1.00 92.81 190 GLN A C 1
ATOM 1560 O O . GLN A 1 190 ? 5.775 9.363 1.163 1.00 92.81 190 GLN A O 1
ATOM 1565 N N . THR A 1 191 ? 7.351 8.361 2.400 1.00 89.12 191 THR A N 1
ATOM 1566 C CA . THR A 1 191 ? 6.494 8.210 3.584 1.00 89.12 191 THR A CA 1
ATOM 1567 C C . THR A 1 191 ? 6.455 9.516 4.388 1.00 89.12 191 THR A C 1
ATOM 1569 O O . THR A 1 191 ? 7.370 10.335 4.278 1.00 89.12 191 THR A O 1
ATOM 1572 N N . PRO A 1 192 ? 5.450 9.715 5.263 1.00 84.25 192 PRO A N 1
ATOM 1573 C CA . PRO A 1 192 ? 5.435 10.838 6.207 1.00 84.25 192 PRO A CA 1
ATOM 1574 C C . PRO A 1 192 ? 6.673 10.911 7.114 1.00 84.25 192 PRO A C 1
ATOM 1576 O O . PRO A 1 192 ? 7.042 11.990 7.557 1.00 84.25 192 PRO A O 1
ATOM 1579 N N . THR A 1 193 ? 7.340 9.775 7.346 1.00 81.44 193 THR A N 1
ATOM 1580 C CA . THR A 1 193 ? 8.606 9.674 8.092 1.00 81.44 193 THR A CA 1
ATOM 1581 C C . THR A 1 193 ? 9.843 10.040 7.261 1.00 81.44 193 THR A C 1
ATOM 1583 O O . THR A 1 193 ? 10.963 9.935 7.750 1.00 81.44 193 THR A O 1
ATOM 1586 N N . GLY A 1 194 ? 9.666 10.458 6.003 1.00 85.88 194 GLY A N 1
ATOM 1587 C CA . GLY A 1 194 ? 10.739 10.904 5.113 1.00 85.88 194 GLY A CA 1
ATOM 1588 C C . GLY A 1 194 ? 11.465 9.789 4.357 1.00 85.88 194 GLY A C 1
ATOM 1589 O O . GLY A 1 194 ? 12.345 10.095 3.555 1.00 85.88 194 GLY A O 1
ATOM 1590 N N . ARG A 1 195 ? 11.090 8.519 4.553 1.00 89.88 195 ARG A N 1
ATOM 1591 C CA . ARG A 1 195 ? 11.692 7.376 3.848 1.00 89.88 195 ARG A CA 1
ATOM 1592 C C . ARG A 1 195 ? 11.276 7.393 2.381 1.00 89.88 195 ARG A C 1
ATOM 1594 O O . ARG A 1 195 ? 10.104 7.620 2.079 1.00 89.88 195 ARG A O 1
ATOM 1601 N N . LEU A 1 196 ? 12.219 7.138 1.479 1.00 93.81 196 LEU A N 1
ATOM 1602 C CA . LEU A 1 196 ? 12.019 7.223 0.033 1.00 93.81 196 LEU A CA 1
ATOM 1603 C C . LEU A 1 196 ? 12.114 5.837 -0.604 1.00 93.81 196 LEU A C 1
ATOM 1605 O O . LEU A 1 196 ? 13.095 5.128 -0.408 1.00 93.81 196 LEU A O 1
ATOM 1609 N N . PHE A 1 197 ? 11.116 5.474 -1.400 1.00 96.88 197 PHE A N 1
ATOM 1610 C CA . PHE A 1 197 ? 11.019 4.171 -2.050 1.00 96.88 197 PHE A CA 1
ATOM 1611 C C . PHE A 1 197 ? 10.946 4.305 -3.566 1.00 96.88 197 PHE A C 1
ATOM 1613 O O . PHE A 1 197 ? 10.329 5.237 -4.079 1.00 96.88 197 PHE A O 1
ATOM 1620 N N . LEU A 1 198 ? 11.546 3.343 -4.262 1.00 97.62 198 LEU A N 1
ATOM 1621 C CA . LEU A 1 198 ? 11.519 3.139 -5.708 1.00 97.62 198 LEU A CA 1
ATOM 1622 C C . LEU A 1 198 ? 10.887 1.772 -5.980 1.00 97.62 198 LEU A C 1
ATOM 1624 O O . LEU A 1 198 ? 11.395 0.757 -5.509 1.00 97.62 198 LEU A O 1
ATOM 1628 N N . ILE A 1 199 ? 9.780 1.744 -6.718 1.00 98.19 199 ILE A N 1
ATOM 1629 C CA . ILE A 1 199 ? 8.931 0.558 -6.837 1.00 98.19 199 ILE A CA 1
ATOM 1630 C C . ILE A 1 199 ? 8.651 0.255 -8.306 1.00 98.19 199 ILE A C 1
ATOM 1632 O O . ILE A 1 199 ? 8.152 1.106 -9.047 1.00 98.19 199 ILE A O 1
ATOM 1636 N N . GLY A 1 200 ? 8.933 -0.985 -8.705 1.00 97.69 200 GLY A N 1
ATOM 1637 C CA . GLY A 1 200 ? 8.575 -1.540 -10.001 1.00 97.69 200 GLY A CA 1
ATOM 1638 C C . GLY A 1 200 ? 9.193 -0.817 -11.201 1.00 97.69 200 GLY A C 1
ATOM 1639 O O . GLY A 1 200 ? 10.187 -0.097 -11.121 1.00 97.69 200 GLY A O 1
ATOM 1640 N N . GLY A 1 201 ? 8.530 -0.983 -12.342 1.00 97.19 201 GLY A N 1
ATOM 1641 C CA . GLY A 1 201 ? 8.964 -0.456 -13.628 1.00 97.19 201 GLY A CA 1
ATOM 1642 C C . GLY A 1 201 ? 9.902 -1.405 -14.375 1.00 97.19 201 GLY A C 1
ATOM 1643 O O . GLY A 1 201 ? 10.336 -2.445 -13.887 1.00 97.19 201 GLY A O 1
ATOM 1644 N N . GLY A 1 202 ? 10.196 -1.071 -15.623 1.00 95.50 202 GLY A N 1
ATOM 1645 C CA . GLY A 1 202 ? 11.037 -1.871 -16.504 1.00 95.50 202 GLY A CA 1
ATOM 1646 C C . GLY A 1 202 ? 10.551 -1.841 -17.945 1.00 95.50 202 GLY A C 1
ATOM 1647 O O . GLY A 1 202 ? 9.672 -1.067 -18.320 1.00 95.50 202 GLY A O 1
ATOM 1648 N N . ASP A 1 203 ? 11.124 -2.709 -18.770 1.00 94.12 203 ASP A N 1
ATOM 1649 C CA . ASP A 1 203 ? 10.695 -2.868 -20.157 1.00 94.12 203 ASP A CA 1
ATOM 1650 C C . ASP A 1 203 ? 9.320 -3.552 -20.221 1.00 94.12 203 ASP A C 1
ATOM 1652 O O . ASP A 1 203 ? 9.157 -4.707 -19.822 1.00 94.12 203 ASP A O 1
ATOM 1656 N N . TYR A 1 204 ? 8.326 -2.847 -20.766 1.00 93.81 204 TYR A N 1
ATOM 1657 C CA . TYR A 1 204 ? 6.970 -3.363 -20.946 1.00 93.81 204 TYR A CA 1
ATOM 1658 C C . TYR A 1 204 ? 6.894 -4.593 -21.859 1.00 93.81 204 TYR A C 1
ATOM 1660 O O . TYR A 1 204 ? 6.003 -5.422 -21.682 1.00 93.81 204 TYR A O 1
ATOM 1668 N N . ASN A 1 205 ? 7.796 -4.739 -22.828 1.00 95.19 205 ASN A N 1
ATOM 1669 C CA . ASN A 1 205 ? 7.767 -5.859 -23.771 1.00 95.19 205 ASN A CA 1
ATOM 1670 C C . ASN A 1 205 ? 8.408 -7.129 -23.193 1.00 95.19 205 ASN A C 1
ATOM 1672 O O . ASN A 1 205 ? 8.297 -8.201 -23.782 1.00 95.19 205 ASN A O 1
ATOM 1676 N N . LYS A 1 206 ? 9.057 -7.026 -22.029 1.00 95.25 206 LYS A N 1
ATOM 1677 C CA . LYS A 1 206 ? 9.739 -8.128 -21.340 1.00 95.25 206 LYS A CA 1
ATOM 1678 C C . LYS A 1 206 ? 9.172 -8.320 -19.938 1.00 95.25 206 LYS A C 1
ATOM 1680 O O . LYS A 1 206 ? 8.294 -7.577 -19.510 1.00 95.25 206 LYS A O 1
ATOM 1685 N N . MET A 1 207 ? 9.662 -9.322 -19.218 1.00 96.12 207 MET A N 1
ATOM 1686 C CA . MET A 1 207 ? 9.355 -9.524 -17.799 1.00 96.12 207 MET A CA 1
ATOM 1687 C C . MET A 1 207 ? 10.643 -9.464 -16.964 1.00 96.12 207 MET A C 1
ATOM 1689 O O . MET A 1 207 ? 11.045 -10.488 -16.423 1.00 96.12 207 MET A O 1
ATOM 1693 N N . PRO A 1 208 ? 11.353 -8.317 -16.925 1.00 96.56 208 PRO A N 1
ATOM 1694 C CA . PRO A 1 208 ? 12.537 -8.192 -16.083 1.00 96.56 208 PRO A CA 1
ATOM 1695 C C . PRO A 1 208 ? 12.161 -8.193 -14.596 1.00 96.56 208 PRO A C 1
ATOM 1697 O O . PRO A 1 208 ? 11.074 -7.742 -14.226 1.00 96.56 208 PRO A O 1
ATOM 1700 N N . ASP A 1 209 ? 13.105 -8.609 -13.753 1.00 96.38 209 ASP A N 1
ATOM 1701 C CA . ASP A 1 209 ? 12.972 -8.610 -12.290 1.00 96.38 209 ASP A CA 1
ATOM 1702 C C . ASP A 1 209 ? 12.562 -7.251 -11.717 1.00 96.38 209 ASP A C 1
ATOM 1704 O O . ASP A 1 209 ? 11.775 -7.206 -10.775 1.00 96.38 209 ASP A O 1
ATOM 1708 N N . SER A 1 210 ? 12.998 -6.152 -12.344 1.00 96.81 210 SER A N 1
ATOM 1709 C CA . SER A 1 210 ? 12.680 -4.780 -11.933 1.00 96.81 210 SER A CA 1
ATOM 1710 C C . SER A 1 210 ? 11.185 -4.500 -11.822 1.00 96.81 210 SER A C 1
ATOM 1712 O O . SER A 1 210 ? 10.784 -3.637 -11.050 1.00 96.81 210 SER A O 1
ATOM 1714 N N . LEU A 1 211 ? 10.339 -5.248 -12.542 1.00 98.12 211 LEU A N 1
ATOM 1715 C CA . LEU A 1 211 ? 8.883 -5.112 -12.446 1.00 98.12 211 LEU A CA 1
ATOM 1716 C C . LEU A 1 211 ? 8.338 -5.506 -11.069 1.00 98.12 211 LEU A C 1
ATOM 1718 O O . LEU A 1 211 ? 7.217 -5.123 -10.741 1.00 98.12 211 LEU A O 1
ATOM 1722 N N . TYR A 1 212 ? 9.099 -6.284 -10.306 1.00 98.12 212 TYR A N 1
ATOM 1723 C CA . TYR A 1 212 ? 8.732 -6.825 -9.001 1.00 98.12 212 TYR A CA 1
ATOM 1724 C C . TYR A 1 212 ? 9.538 -6.189 -7.867 1.00 98.12 212 TYR A C 1
ATOM 1726 O O . TYR A 1 212 ? 9.210 -6.369 -6.698 1.00 98.12 212 TYR A O 1
ATOM 1734 N N . GLU A 1 213 ? 10.608 -5.465 -8.189 1.00 97.75 213 GLU A N 1
ATOM 1735 C CA . GLU A 1 213 ? 11.538 -4.948 -7.194 1.00 97.75 213 GLU A CA 1
ATOM 1736 C C . GLU A 1 213 ? 10.980 -3.732 -6.450 1.00 97.75 213 GLU A C 1
ATOM 1738 O O . GLU A 1 213 ? 10.281 -2.878 -7.002 1.00 97.75 213 GLU A O 1
ATOM 1743 N N . CYS A 1 214 ? 11.333 -3.667 -5.171 1.00 98.00 214 CYS A N 1
ATOM 1744 C CA . CYS A 1 214 ? 11.142 -2.527 -4.297 1.00 98.00 214 CYS A CA 1
ATOM 1745 C C . CYS A 1 214 ? 12.505 -2.190 -3.692 1.00 98.00 214 CYS A C 1
ATOM 1747 O O . CYS A 1 214 ? 13.215 -3.071 -3.201 1.00 98.00 214 CYS A O 1
ATOM 1749 N N . TYR A 1 215 ? 12.876 -0.918 -3.738 1.00 97.06 215 TYR A N 1
ATOM 1750 C CA . TYR A 1 215 ? 14.088 -0.407 -3.120 1.00 97.06 215 TYR A CA 1
ATOM 1751 C C . TYR A 1 215 ? 13.739 0.736 -2.183 1.00 97.06 215 TYR A C 1
ATOM 1753 O O . TYR A 1 215 ? 12.908 1.581 -2.508 1.00 97.06 215 TYR A O 1
ATOM 1761 N N . GLU A 1 216 ? 14.423 0.800 -1.049 1.00 95.81 216 GLU A N 1
ATOM 1762 C CA . GLU A 1 216 ? 14.493 2.010 -0.237 1.00 95.81 216 GLU A CA 1
ATOM 1763 C C . GLU A 1 216 ? 15.772 2.772 -0.590 1.00 95.81 216 GLU A C 1
ATOM 1765 O O . GLU A 1 216 ? 16.849 2.181 -0.668 1.00 95.81 216 GLU A O 1
ATOM 1770 N N . ILE A 1 217 ? 15.661 4.076 -0.825 1.00 94.81 217 ILE A N 1
ATOM 1771 C CA . ILE A 1 217 ? 16.806 4.958 -1.040 1.00 94.81 217 ILE A CA 1
ATOM 1772 C C . ILE A 1 217 ? 17.230 5.494 0.326 1.00 94.81 217 ILE A C 1
ATOM 1774 O O . ILE A 1 217 ? 16.549 6.325 0.925 1.00 94.81 217 ILE A O 1
ATOM 1778 N N . MET A 1 218 ? 18.364 4.997 0.810 1.00 90.06 218 MET A N 1
ATOM 1779 C CA . MET A 1 218 ? 18.963 5.364 2.086 1.00 90.06 218 MET A CA 1
ATOM 1780 C C . MET A 1 218 ? 19.929 6.528 1.892 1.00 90.06 218 MET A C 1
ATOM 1782 O O . MET A 1 218 ? 20.838 6.454 1.061 1.00 90.06 218 MET A O 1
ATOM 1786 N N . VAL A 1 219 ? 19.759 7.576 2.698 1.00 85.25 219 VAL A N 1
ATOM 1787 C CA . VAL A 1 219 ? 20.666 8.727 2.738 1.00 85.25 219 VAL A CA 1
ATOM 1788 C C . VAL A 1 219 ? 21.512 8.637 4.004 1.00 85.25 219 VAL A C 1
ATOM 1790 O O . VAL A 1 219 ? 20.983 8.685 5.113 1.00 85.25 219 VAL A O 1
ATOM 1793 N N . HIS A 1 220 ? 22.825 8.488 3.843 1.00 78.06 220 HIS A N 1
ATOM 1794 C CA . HIS A 1 220 ? 23.782 8.479 4.950 1.00 78.06 220 HIS A CA 1
ATOM 1795 C C . HIS A 1 220 ? 25.051 9.218 4.530 1.00 78.06 220 HIS A C 1
ATOM 1797 O O . HIS A 1 220 ? 25.580 8.949 3.454 1.00 78.06 220 HIS A O 1
ATOM 1803 N N . ASP A 1 221 ? 25.514 10.173 5.337 1.00 81.06 221 ASP A N 1
ATOM 1804 C CA . ASP A 1 221 ? 26.711 10.984 5.063 1.00 81.06 221 ASP A CA 1
ATOM 1805 C C . ASP A 1 221 ? 26.735 11.604 3.650 1.00 81.06 221 ASP A C 1
ATOM 1807 O O . ASP A 1 221 ? 27.731 11.537 2.932 1.00 81.06 221 ASP A O 1
ATOM 1811 N N . ASN A 1 222 ? 25.605 12.180 3.214 1.00 78.56 222 ASN A N 1
ATOM 1812 C CA . ASN A 1 222 ? 25.380 12.713 1.857 1.00 78.56 222 ASN A CA 1
ATOM 1813 C C . ASN A 1 222 ? 25.543 11.697 0.708 1.00 78.56 222 ASN A C 1
ATOM 1815 O O . ASN A 1 222 ? 25.527 12.081 -0.465 1.00 78.56 222 ASN A O 1
ATOM 1819 N N . THR A 1 223 ? 25.652 10.406 1.013 1.00 84.81 223 THR A N 1
ATOM 1820 C CA . THR A 1 223 ? 25.628 9.328 0.023 1.00 84.81 223 THR A CA 1
ATOM 1821 C C . THR A 1 223 ? 24.224 8.753 -0.098 1.00 84.81 223 THR A C 1
ATOM 1823 O O . THR A 1 223 ? 23.523 8.564 0.896 1.00 84.81 223 THR A O 1
ATOM 1826 N N . TYR A 1 224 ? 23.814 8.490 -1.337 1.00 93.56 224 TYR A N 1
ATOM 1827 C CA . TYR A 1 224 ? 22.509 7.932 -1.666 1.00 93.56 224 TYR A CA 1
ATOM 1828 C C . TYR A 1 224 ? 22.705 6.488 -2.112 1.00 93.56 224 TYR A C 1
ATOM 1830 O O . TYR A 1 224 ? 23.260 6.238 -3.180 1.00 93.56 224 TYR A O 1
ATOM 1838 N N . ASN A 1 225 ? 22.260 5.531 -1.306 1.00 91.19 225 ASN A N 1
ATOM 1839 C CA . ASN A 1 225 ? 22.416 4.104 -1.580 1.00 91.19 225 ASN A CA 1
ATOM 1840 C C . ASN A 1 225 ? 21.047 3.435 -1.686 1.00 91.19 225 ASN A C 1
ATOM 1842 O O . ASN A 1 225 ? 20.088 3.888 -1.067 1.00 91.19 225 ASN A O 1
ATOM 1846 N N . ILE A 1 226 ? 20.946 2.350 -2.453 1.00 93.38 226 ILE A N 1
ATOM 1847 C CA . ILE A 1 226 ? 19.732 1.527 -2.466 1.00 93.38 226 ILE A CA 1
ATOM 1848 C C . ILE A 1 226 ? 19.835 0.387 -1.457 1.00 93.38 226 ILE A C 1
ATOM 1850 O O . ILE A 1 226 ? 20.881 -0.243 -1.308 1.00 93.38 226 ILE A O 1
ATOM 1854 N N . LEU A 1 227 ? 18.717 0.091 -0.810 1.00 92.56 227 LEU A N 1
ATOM 1855 C CA . LEU A 1 227 ? 18.510 -1.101 -0.007 1.00 92.56 227 LEU A CA 1
ATOM 1856 C C . LEU A 1 227 ? 17.382 -1.914 -0.642 1.00 92.56 227 LEU A C 1
ATOM 1858 O O . LEU A 1 227 ? 16.245 -1.445 -0.707 1.00 92.56 227 LEU A O 1
ATOM 1862 N N . SER A 1 228 ? 17.702 -3.117 -1.119 1.00 92.25 228 SER A N 1
ATOM 1863 C CA . SER A 1 228 ? 16.705 -4.061 -1.636 1.00 92.25 228 SER A CA 1
ATOM 1864 C C . SER A 1 228 ? 15.715 -4.446 -0.546 1.00 92.25 228 SER A C 1
ATOM 1866 O O . SER A 1 228 ? 16.124 -4.742 0.577 1.00 92.25 228 SER A O 1
ATOM 1868 N N . LYS A 1 229 ? 14.434 -4.451 -0.905 1.00 94.12 229 LYS A N 1
ATOM 1869 C CA . LYS A 1 229 ? 13.310 -4.877 -0.070 1.00 94.12 229 LYS A CA 1
ATOM 1870 C C . LYS A 1 229 ? 12.680 -6.146 -0.626 1.00 94.12 229 LYS A C 1
ATOM 1872 O O . LYS A 1 229 ? 13.071 -6.625 -1.697 1.00 94.12 229 LYS A O 1
ATOM 1877 N N . ASP A 1 230 ? 11.706 -6.683 0.094 1.00 90.81 230 ASP A N 1
ATOM 1878 C CA . ASP A 1 230 ? 10.887 -7.789 -0.377 1.00 90.81 230 ASP A CA 1
ATOM 1879 C C . ASP A 1 230 ? 10.248 -7.448 -1.728 1.00 90.81 230 ASP A C 1
ATOM 1881 O O . ASP A 1 230 ? 9.921 -6.290 -2.031 1.00 90.81 230 ASP A O 1
ATOM 1885 N N . LYS A 1 231 ? 10.117 -8.468 -2.576 1.00 95.25 231 LYS A N 1
ATOM 1886 C CA . LYS A 1 231 ? 9.610 -8.297 -3.939 1.00 95.25 231 LYS A CA 1
ATOM 1887 C C . LYS A 1 231 ? 8.084 -8.310 -3.926 1.00 95.25 231 LYS A C 1
ATOM 1889 O O . LYS A 1 231 ? 7.460 -9.098 -3.221 1.00 95.25 231 LYS A O 1
ATOM 1894 N N . MET A 1 232 ? 7.484 -7.469 -4.762 1.00 97.12 232 MET A N 1
ATOM 1895 C CA . MET A 1 232 ? 6.057 -7.550 -5.059 1.00 97.12 232 MET A CA 1
ATOM 1896 C C . MET A 1 232 ? 5.736 -8.903 -5.694 1.00 97.12 232 MET A C 1
ATOM 1898 O O . MET A 1 232 ? 6.557 -9.491 -6.401 1.00 97.12 232 MET A O 1
ATOM 1902 N N . LYS A 1 233 ? 4.510 -9.376 -5.494 1.00 95.81 233 LYS A N 1
ATOM 1903 C CA . LYS A 1 233 ? 4.016 -10.629 -6.062 1.00 95.81 233 LYS A CA 1
ATOM 1904 C C . LYS A 1 233 ? 3.660 -10.494 -7.538 1.00 95.81 233 LYS A C 1
ATOM 1906 O O . LYS A 1 233 ? 3.825 -11.446 -8.294 1.00 95.81 233 LYS A O 1
ATOM 1911 N N . TYR A 1 234 ? 3.187 -9.322 -7.965 1.00 98.12 234 TYR A N 1
ATOM 1912 C CA . TYR A 1 234 ? 2.771 -9.090 -9.350 1.00 98.12 234 TYR A CA 1
ATOM 1913 C C . TYR A 1 234 ? 3.629 -8.033 -10.039 1.00 98.12 234 TYR A C 1
ATOM 1915 O O . TYR A 1 234 ? 4.059 -7.059 -9.430 1.00 98.12 234 TYR A O 1
ATOM 1923 N N . ALA A 1 235 ? 3.815 -8.184 -11.349 1.00 98.12 235 ALA A N 1
ATOM 1924 C CA . ALA A 1 235 ? 4.599 -7.254 -12.151 1.00 98.12 235 ALA A CA 1
ATOM 1925 C C . ALA A 1 235 ? 3.935 -5.873 -12.267 1.00 98.12 235 ALA A C 1
ATOM 1927 O O . ALA A 1 235 ? 2.788 -5.743 -12.716 1.00 98.12 235 ALA A O 1
ATOM 1928 N N . ARG A 1 236 ? 4.691 -4.817 -11.966 1.00 98.19 236 ARG A N 1
ATOM 1929 C CA . ARG A 1 236 ? 4.209 -3.435 -11.929 1.00 98.19 236 ARG A CA 1
ATOM 1930 C C . ARG A 1 236 ? 4.899 -2.565 -12.974 1.00 98.19 236 ARG A C 1
ATOM 1932 O O . ARG A 1 236 ? 6.065 -2.218 -12.849 1.00 98.19 236 ARG A O 1
ATOM 1939 N N . HIS A 1 237 ? 4.154 -2.155 -13.999 1.00 98.00 237 HIS A N 1
ATOM 1940 C CA . HIS A 1 237 ? 4.601 -1.191 -15.012 1.00 98.00 237 HIS A CA 1
ATOM 1941 C C . HIS A 1 237 ? 3.495 -0.173 -15.283 1.00 98.00 237 HIS A C 1
ATOM 1943 O O . HIS A 1 237 ? 2.389 -0.569 -15.654 1.00 98.00 237 HIS A O 1
ATOM 1949 N N . GLY A 1 238 ? 3.780 1.126 -15.141 1.00 97.19 238 GLY A N 1
ATOM 1950 C CA . GLY A 1 238 ? 2.749 2.167 -15.271 1.00 97.19 238 GLY A CA 1
ATOM 1951 C C . GLY A 1 238 ? 1.639 2.014 -14.228 1.00 97.19 238 GLY A C 1
ATOM 1952 O O . GLY A 1 238 ? 0.472 2.255 -14.517 1.00 97.19 238 GLY A O 1
ATOM 1953 N N . HIS A 1 239 ? 2.004 1.506 -13.056 1.00 98.56 239 HIS A N 1
ATOM 1954 C CA . HIS A 1 239 ? 1.145 1.371 -11.889 1.00 98.56 239 HIS A CA 1
ATOM 1955 C C . HIS A 1 239 ? 1.121 2.692 -11.111 1.00 98.56 239 HIS A C 1
ATOM 1957 O O . HIS A 1 239 ? 1.865 3.613 -11.442 1.00 98.56 239 HIS A O 1
ATOM 1963 N N . SER A 1 240 ? 0.315 2.757 -10.055 1.00 98.38 240 SER A N 1
ATOM 1964 C CA . SER A 1 240 ? 0.364 3.859 -9.093 1.00 98.38 240 SER A CA 1
ATOM 1965 C C . SER A 1 240 ? 0.715 3.334 -7.708 1.00 98.38 240 SER A C 1
ATOM 1967 O O . SER A 1 240 ? 0.310 2.223 -7.347 1.00 98.38 240 SER A O 1
ATOM 1969 N N . ALA A 1 241 ? 1.443 4.140 -6.939 1.00 97.88 241 ALA A N 1
ATOM 1970 C CA . ALA A 1 241 ? 1.796 3.843 -5.561 1.00 97.88 241 ALA A CA 1
ATOM 1971 C C . ALA A 1 241 ? 1.548 5.059 -4.656 1.00 97.88 241 ALA A C 1
ATOM 1973 O O . ALA A 1 241 ? 1.748 6.198 -5.071 1.00 97.88 241 ALA A O 1
ATOM 1974 N N . CYS A 1 242 ? 1.109 4.838 -3.418 1.00 96.06 242 CYS A N 1
ATOM 1975 C CA . CYS A 1 242 ? 0.964 5.900 -2.418 1.00 96.06 242 CYS A CA 1
ATOM 1976 C C . CYS A 1 242 ? 1.240 5.387 -1.004 1.00 96.06 242 CYS A C 1
ATOM 1978 O O . CYS A 1 242 ? 0.960 4.229 -0.697 1.00 96.06 242 CYS A O 1
ATOM 1980 N N . SER A 1 243 ? 1.740 6.251 -0.122 1.00 93.12 243 SER A N 1
ATOM 1981 C CA . SER A 1 243 ? 1.870 5.940 1.303 1.00 93.12 243 SER A CA 1
ATOM 1982 C C . SER A 1 243 ? 0.504 5.966 1.999 1.00 93.12 243 SER A C 1
ATOM 1984 O O . SER A 1 243 ? -0.376 6.744 1.633 1.00 93.12 243 SER A O 1
ATOM 1986 N N . LEU A 1 244 ? 0.312 5.104 2.995 1.00 89.00 244 LEU A N 1
ATOM 1987 C CA . LEU A 1 244 ? -0.851 5.070 3.881 1.00 89.00 244 LEU A CA 1
ATOM 1988 C C . LEU A 1 244 ? -0.355 5.113 5.331 1.00 89.00 244 LEU A C 1
ATOM 1990 O O . LEU A 1 244 ? 0.170 4.126 5.853 1.00 89.00 244 LEU A O 1
ATOM 1994 N N . GLY A 1 245 ? -0.512 6.269 5.977 1.00 82.81 245 GLY A N 1
ATOM 1995 C CA . GLY A 1 245 ? 0.124 6.533 7.263 1.00 82.81 245 GLY A CA 1
ATOM 1996 C C . GLY A 1 245 ? 1.649 6.423 7.179 1.00 82.81 245 GLY A C 1
ATOM 1997 O O . GLY A 1 245 ? 2.254 6.572 6.118 1.00 82.81 245 GLY A O 1
ATOM 1998 N N . GLU A 1 246 ? 2.286 6.145 8.311 1.00 78.94 246 GLU A N 1
ATOM 1999 C CA . GLU A 1 246 ? 3.751 6.160 8.424 1.00 78.94 246 GLU A CA 1
ATOM 2000 C C . GLU A 1 246 ? 4.441 4.912 7.860 1.00 78.94 246 GLU A C 1
ATOM 2002 O O . GLU A 1 246 ? 5.636 4.962 7.571 1.00 78.94 246 GLU A O 1
ATOM 2007 N N . LYS A 1 247 ? 3.708 3.797 7.735 1.00 82.31 247 LYS A N 1
ATOM 2008 C CA . LYS A 1 247 ? 4.318 2.458 7.656 1.00 82.31 247 LYS A CA 1
ATOM 2009 C C . LYS A 1 247 ? 3.943 1.642 6.431 1.00 82.31 247 LYS A C 1
ATOM 2011 O O . LYS A 1 247 ? 4.504 0.571 6.212 1.00 82.31 247 LYS A O 1
ATOM 2016 N N . PHE A 1 248 ? 2.947 2.089 5.675 1.00 89.06 248 PHE A N 1
ATOM 2017 C CA . PHE A 1 248 ? 2.397 1.298 4.585 1.00 89.06 248 PHE A CA 1
ATOM 2018 C C . PHE A 1 248 ? 2.566 2.006 3.253 1.00 89.06 248 PHE A C 1
ATOM 2020 O O . PHE A 1 248 ? 2.384 3.219 3.154 1.00 89.06 248 PHE A O 1
ATOM 2027 N N . ILE A 1 249 ? 2.877 1.232 2.219 1.00 95.88 249 ILE A N 1
ATOM 2028 C CA . ILE A 1 249 ? 2.873 1.690 0.831 1.00 95.88 249 ILE A CA 1
ATOM 2029 C C . ILE A 1 249 ? 1.921 0.805 0.050 1.00 95.88 249 ILE A C 1
ATOM 2031 O O . ILE A 1 249 ? 2.022 -0.415 0.083 1.00 95.88 249 ILE A O 1
ATOM 2035 N N . ILE A 1 250 ? 0.986 1.427 -0.650 1.00 96.00 250 ILE A N 1
ATOM 2036 C CA . ILE A 1 250 ? -0.061 0.750 -1.398 1.00 96.00 250 ILE A CA 1
ATOM 2037 C C . ILE A 1 250 ? 0.258 0.879 -2.873 1.00 96.00 250 ILE A C 1
ATOM 2039 O O . ILE A 1 250 ? 0.436 1.991 -3.361 1.00 96.00 250 ILE A O 1
ATOM 2043 N N . VAL A 1 251 ? 0.295 -0.245 -3.577 1.00 98.12 251 VAL A N 1
ATOM 2044 C CA . VAL A 1 251 ? 0.539 -0.322 -5.016 1.00 98.12 251 VAL A CA 1
ATOM 2045 C C . VAL A 1 251 ? -0.701 -0.872 -5.700 1.00 98.12 251 VAL A C 1
ATOM 2047 O O . VAL A 1 251 ? -1.258 -1.883 -5.279 1.00 98.12 251 VAL A O 1
ATOM 2050 N N . THR A 1 252 ? -1.155 -0.213 -6.762 1.00 97.88 252 THR A N 1
ATOM 2051 C CA . THR A 1 252 ? -2.406 -0.561 -7.447 1.00 97.88 252 THR A CA 1
ATOM 2052 C C . THR A 1 252 ? -2.234 -0.582 -8.953 1.00 97.88 252 THR A C 1
ATOM 2054 O O . THR A 1 252 ? -1.546 0.268 -9.519 1.00 97.88 252 THR A O 1
ATOM 2057 N N . GLY A 1 253 ? -2.909 -1.539 -9.594 1.00 98.19 253 GLY A N 1
ATOM 2058 C CA . GLY A 1 253 ? -2.979 -1.677 -11.044 1.00 98.19 253 GLY A CA 1
ATOM 2059 C C . GLY A 1 253 ? -1.634 -1.935 -11.723 1.00 98.19 253 GLY A C 1
ATOM 2060 O O . GLY A 1 253 ? -0.573 -1.992 -11.099 1.00 98.19 253 GLY A O 1
ATOM 2061 N N . SER A 1 254 ? -1.683 -2.158 -13.028 1.00 98.50 254 SER A N 1
ATOM 2062 C CA . SER A 1 254 ? -0.504 -2.402 -13.853 1.00 98.50 254 SER A CA 1
ATOM 2063 C C . SER A 1 254 ? -0.905 -2.436 -15.317 1.00 98.50 254 SER A C 1
ATOM 2065 O O . SER A 1 254 ? -1.979 -2.913 -15.684 1.00 98.50 254 SER A O 1
ATOM 2067 N N . ARG A 1 255 ? -0.011 -1.985 -16.195 1.00 97.94 255 ARG A N 1
ATOM 2068 C CA . ARG A 1 255 ? -0.157 -2.209 -17.636 1.00 97.94 255 ARG A CA 1
ATOM 2069 C C . ARG A 1 255 ? 0.102 -3.676 -17.998 1.00 97.94 255 ARG A C 1
ATOM 2071 O O . ARG A 1 255 ? -0.321 -4.126 -19.061 1.00 97.94 255 ARG A O 1
ATOM 2078 N N . LYS A 1 256 ? 0.825 -4.413 -17.148 1.00 97.69 256 LYS A N 1
ATOM 2079 C CA . LYS A 1 256 ? 1.005 -5.862 -17.281 1.00 97.69 256 LYS A CA 1
ATOM 2080 C C . LYS A 1 256 ? -0.276 -6.584 -16.892 1.00 97.69 256 LYS A C 1
ATOM 2082 O O . LYS A 1 256 ? -0.948 -6.182 -15.949 1.00 97.69 256 LYS A O 1
ATOM 2087 N N . GLU A 1 257 ? -0.578 -7.655 -17.618 1.00 96.31 257 GLU A N 1
ATOM 2088 C CA . GLU A 1 257 ? -1.794 -8.451 -17.406 1.00 96.31 257 GLU A CA 1
ATOM 2089 C C . GLU A 1 257 ? -1.501 -9.882 -16.922 1.00 96.31 257 GLU A C 1
ATOM 2091 O O . GLU A 1 257 ? -2.415 -10.652 -16.629 1.00 96.31 257 GLU A O 1
ATOM 2096 N N . ASN A 1 258 ? -0.217 -10.230 -16.783 1.00 94.69 258 ASN A N 1
ATOM 2097 C CA . ASN A 1 258 ? 0.237 -11.490 -16.201 1.00 94.69 258 ASN A CA 1
ATOM 2098 C C . ASN A 1 258 ? -0.368 -11.670 -14.802 1.00 94.69 258 ASN A C 1
ATOM 2100 O O . ASN A 1 258 ? -0.328 -10.747 -13.990 1.00 94.69 258 ASN A O 1
ATOM 2104 N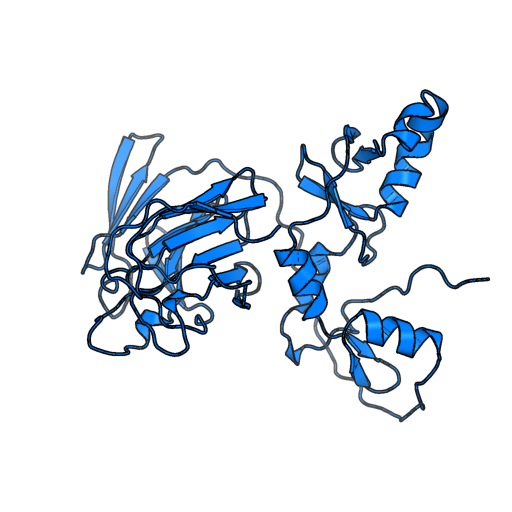 N . GLU A 1 259 ? -0.955 -12.841 -14.545 1.00 95.12 259 GLU A N 1
ATOM 2105 C CA . GLU A 1 259 ? -1.606 -13.181 -13.266 1.00 95.12 259 GLU A CA 1
ATOM 2106 C C . GLU A 1 259 ? -2.699 -12.185 -12.820 1.00 95.12 259 GLU A C 1
ATOM 2108 O O . GLU A 1 259 ? -3.061 -12.098 -11.643 1.00 95.12 259 GLU A O 1
ATOM 2113 N N . GLY A 1 260 ? -3.256 -11.424 -13.769 1.00 97.12 260 GLY A N 1
ATOM 2114 C CA . GLY A 1 260 ? -4.265 -10.410 -13.491 1.00 97.12 260 GLY A CA 1
ATOM 2115 C C . GLY A 1 260 ? -3.715 -9.153 -12.811 1.00 97.12 260 GLY A C 1
ATOM 2116 O O . GLY A 1 260 ? -4.500 -8.444 -12.184 1.00 97.12 260 GLY A O 1
ATOM 2117 N N . ALA A 1 261 ? -2.409 -8.862 -12.910 1.00 98.00 261 ALA A N 1
ATOM 2118 C CA . ALA A 1 261 ? -1.734 -7.736 -12.246 1.00 98.00 261 ALA A CA 1
ATOM 2119 C C . ALA A 1 261 ? -2.445 -6.374 -12.395 1.00 98.00 261 ALA A C 1
ATOM 2121 O O . ALA A 1 261 ? -2.422 -5.557 -11.474 1.00 98.00 261 ALA A O 1
ATOM 2122 N N . GLN A 1 262 ? -3.137 -6.142 -13.511 1.00 98.12 262 GLN A N 1
ATOM 2123 C CA . GLN A 1 262 ? -3.943 -4.947 -13.761 1.00 98.12 262 GLN A CA 1
ATOM 2124 C C . GLN A 1 262 ? -5.088 -4.744 -12.761 1.00 98.12 262 GLN A C 1
ATOM 2126 O O . GLN A 1 262 ? -5.483 -3.608 -12.512 1.00 98.12 262 GLN A O 1
ATOM 2131 N N . LEU A 1 263 ? -5.611 -5.829 -12.184 1.00 98.00 263 LEU A N 1
ATOM 2132 C CA . LEU A 1 263 ? -6.663 -5.831 -11.162 1.00 98.00 263 LEU A CA 1
ATOM 2133 C C . LEU A 1 263 ? -6.091 -5.848 -9.740 1.00 98.00 263 LEU A C 1
ATOM 2135 O O . LEU A 1 263 ? -6.821 -5.625 -8.777 1.00 98.00 263 LEU A O 1
ATOM 2139 N N . LYS A 1 264 ? -4.803 -6.161 -9.573 1.00 97.62 264 LYS A N 1
ATOM 2140 C CA . LYS A 1 264 ? -4.223 -6.411 -8.253 1.00 97.62 264 LYS A CA 1
ATOM 2141 C C . LYS A 1 264 ? -3.881 -5.118 -7.533 1.00 97.62 264 LYS A C 1
ATOM 2143 O O . LYS A 1 264 ? -3.356 -4.1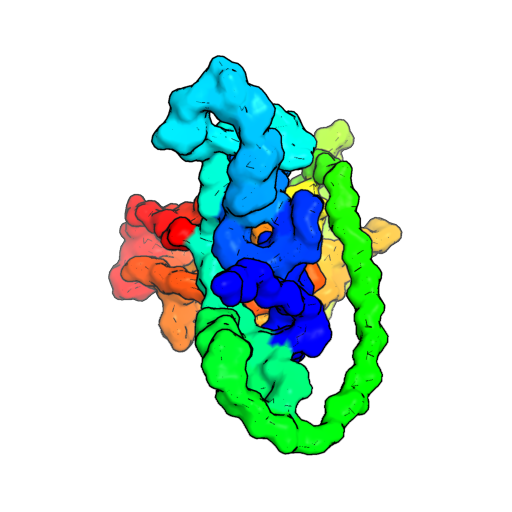68 -8.122 1.00 97.62 264 LYS A O 1
ATOM 2148 N N . ALA A 1 265 ? -4.072 -5.151 -6.223 1.00 96.50 265 ALA A N 1
ATOM 2149 C CA . ALA A 1 265 ? -3.547 -4.181 -5.284 1.00 96.50 265 ALA A CA 1
ATOM 2150 C C . ALA A 1 265 ? -2.702 -4.922 -4.240 1.00 96.50 265 ALA A C 1
ATOM 2152 O O . ALA A 1 265 ? -3.047 -6.036 -3.849 1.00 96.50 265 ALA A O 1
ATOM 2153 N N . GLU A 1 266 ? -1.596 -4.319 -3.822 1.00 94.81 266 GLU A N 1
ATOM 2154 C CA . GLU A 1 266 ? -0.691 -4.868 -2.813 1.00 94.81 266 GLU A CA 1
ATOM 2155 C C . GLU A 1 266 ? -0.320 -3.787 -1.796 1.00 94.81 266 GLU A C 1
ATOM 2157 O O . GLU A 1 266 ? -0.315 -2.598 -2.115 1.00 94.81 266 GLU A O 1
ATOM 2162 N N . CYS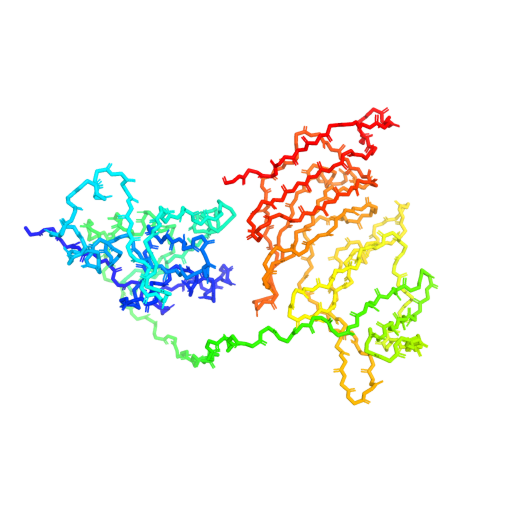 A 1 267 ? -0.012 -4.198 -0.570 1.00 93.06 267 CYS A N 1
ATOM 2163 C CA . CYS A 1 267 ? 0.458 -3.327 0.498 1.00 93.06 267 CYS A CA 1
ATOM 2164 C C . CYS A 1 267 ? 1.822 -3.797 0.983 1.00 93.06 267 CYS A C 1
ATOM 2166 O O . CYS A 1 267 ? 1.958 -4.940 1.398 1.00 93.06 267 CYS A O 1
ATOM 2168 N N . TYR A 1 268 ? 2.797 -2.907 1.014 1.00 92.88 268 TYR A N 1
ATOM 2169 C CA . TYR A 1 268 ? 4.086 -3.123 1.648 1.00 92.88 268 TYR A CA 1
ATOM 2170 C C . TYR A 1 268 ? 4.081 -2.546 3.057 1.00 92.88 268 TYR A C 1
ATOM 2172 O O . TYR A 1 268 ? 3.655 -1.404 3.239 1.00 92.88 268 TYR A O 1
ATOM 2180 N N . ASN A 1 269 ? 4.553 -3.307 4.044 1.00 85.31 269 ASN A N 1
ATOM 2181 C CA . ASN A 1 269 ? 4.865 -2.776 5.368 1.00 85.31 269 ASN A CA 1
ATOM 2182 C C . ASN A 1 269 ? 6.366 -2.491 5.475 1.00 85.31 269 ASN A C 1
ATOM 2184 O O . ASN A 1 269 ? 7.194 -3.397 5.402 1.00 85.31 269 ASN A O 1
ATOM 2188 N N . THR A 1 270 ? 6.695 -1.226 5.713 1.00 84.44 270 THR A N 1
ATOM 2189 C CA . THR A 1 270 ? 8.062 -0.716 5.737 1.00 84.44 270 THR A CA 1
ATOM 2190 C C . THR A 1 270 ? 8.871 -1.099 6.979 1.00 84.44 270 THR A C 1
ATOM 2192 O O . THR A 1 270 ? 10.090 -0.914 6.966 1.00 84.44 270 THR A O 1
ATOM 2195 N N . ASP A 1 271 ? 8.226 -1.556 8.055 1.00 79.69 271 ASP A N 1
ATOM 2196 C CA . ASP A 1 271 ? 8.890 -1.968 9.303 1.00 79.69 271 ASP A CA 1
ATOM 2197 C C . ASP A 1 271 ? 9.401 -3.403 9.211 1.00 79.69 271 ASP A C 1
ATOM 2199 O O . ASP A 1 271 ? 10.515 -3.700 9.632 1.00 79.69 271 ASP A O 1
ATOM 2203 N N . ILE A 1 272 ? 8.579 -4.282 8.635 1.00 75.94 272 ILE A N 1
ATOM 2204 C CA . ILE A 1 272 ? 8.837 -5.727 8.607 1.00 75.94 272 ILE A CA 1
ATOM 2205 C C . ILE A 1 272 ? 9.366 -6.216 7.260 1.00 75.94 272 ILE A C 1
ATOM 2207 O O . ILE A 1 272 ? 9.741 -7.378 7.162 1.00 75.94 272 ILE A O 1
ATOM 2211 N N . ASP A 1 273 ? 9.370 -5.342 6.249 1.00 82.69 273 ASP A N 1
ATOM 2212 C CA . ASP A 1 273 ? 9.834 -5.620 4.889 1.00 82.69 273 ASP A CA 1
ATOM 2213 C C . ASP A 1 273 ? 9.067 -6.765 4.206 1.00 82.69 273 ASP A C 1
ATOM 2215 O O . ASP A 1 273 ? 9.640 -7.793 3.857 1.00 82.69 273 ASP A O 1
ATOM 2219 N N . ILE A 1 274 ? 7.737 -6.625 4.090 1.00 81.81 274 ILE A N 1
ATOM 2220 C CA . ILE A 1 274 ? 6.858 -7.658 3.504 1.00 81.81 274 ILE A CA 1
ATOM 2221 C C . ILE A 1 274 ? 5.710 -7.043 2.709 1.00 81.81 274 ILE A C 1
ATOM 2223 O O . ILE A 1 274 ? 5.108 -6.048 3.136 1.00 81.81 274 ILE A O 1
ATOM 2227 N N . TRP A 1 275 ? 5.364 -7.692 1.593 1.00 88.00 275 TRP A N 1
ATOM 2228 C CA . TRP A 1 275 ? 4.172 -7.409 0.790 1.00 88.00 275 TRP A CA 1
ATOM 2229 C C . TRP A 1 275 ? 2.954 -8.278 1.137 1.00 88.00 275 TRP A C 1
ATOM 2231 O O . TRP A 1 275 ? 3.051 -9.470 1.423 1.00 88.00 275 TRP A O 1
ATOM 2241 N N . PHE A 1 276 ? 1.770 -7.676 1.021 1.00 82.94 276 PHE A N 1
ATOM 2242 C CA . PHE A 1 276 ? 0.461 -8.288 1.252 1.00 82.94 276 PHE A CA 1
ATOM 2243 C C . PHE A 1 276 ? -0.461 -8.086 0.061 1.00 82.94 276 PHE A C 1
ATOM 2245 O O . PHE A 1 276 ? -0.530 -6.987 -0.487 1.00 82.94 276 PHE A O 1
ATOM 2252 N N . ASP A 1 277 ? -1.254 -9.104 -0.269 1.00 87.12 277 ASP A N 1
ATOM 2253 C CA . ASP A 1 277 ? -2.380 -8.959 -1.190 1.00 87.12 277 ASP A CA 1
ATOM 2254 C C . ASP A 1 277 ? -3.477 -8.071 -0.566 1.00 87.12 277 ASP A C 1
ATOM 2256 O O . ASP A 1 277 ? -3.876 -8.247 0.589 1.00 87.12 277 ASP A O 1
ATOM 2260 N N . LEU A 1 278 ? -4.016 -7.145 -1.357 1.00 88.38 278 LEU A N 1
ATOM 2261 C CA . LEU A 1 278 ? -5.241 -6.409 -1.048 1.00 88.38 278 LEU A CA 1
ATOM 2262 C C . LEU A 1 278 ? -6.399 -6.894 -1.934 1.00 88.38 278 LEU A C 1
ATOM 2264 O O . LEU A 1 278 ? -6.179 -7.531 -2.969 1.00 88.38 278 LEU A O 1
ATOM 2268 N N . PRO A 1 279 ? -7.657 -6.573 -1.570 1.00 88.88 279 PRO A N 1
ATOM 2269 C CA . PRO A 1 279 ? -8.787 -6.759 -2.468 1.00 88.88 279 PRO A CA 1
ATOM 2270 C C . PRO A 1 279 ? -8.545 -6.105 -3.833 1.00 88.88 279 PRO A C 1
ATOM 2272 O O . PRO A 1 279 ? -7.962 -5.025 -3.930 1.00 88.88 279 PRO A O 1
ATOM 2275 N N . GLN A 1 280 ? -8.993 -6.789 -4.883 1.00 94.50 280 GLN A N 1
ATOM 2276 C CA . GLN A 1 280 ? -8.773 -6.380 -6.267 1.00 94.50 280 GLN A CA 1
ATOM 2277 C C . GLN A 1 280 ? -9.593 -5.135 -6.626 1.00 94.50 280 GLN A C 1
ATOM 2279 O O . GLN A 1 280 ? -10.639 -4.872 -6.029 1.00 94.50 280 GLN A O 1
ATOM 2284 N N . LEU A 1 281 ? -9.118 -4.396 -7.627 1.00 96.19 281 LEU A N 1
ATOM 2285 C CA . LEU A 1 281 ? -9.872 -3.328 -8.280 1.00 96.19 281 LEU A CA 1
ATOM 2286 C C . LEU A 1 281 ? -11.065 -3.924 -9.037 1.00 96.19 281 LEU A C 1
ATOM 2288 O O . LEU A 1 281 ? -10.971 -5.035 -9.562 1.00 96.19 281 LEU A O 1
ATOM 2292 N N . ASN A 1 282 ? -12.165 -3.178 -9.134 1.00 95.69 282 ASN A N 1
ATOM 2293 C CA . ASN A 1 282 ? -13.320 -3.592 -9.931 1.00 95.69 282 ASN A CA 1
ATOM 2294 C C . ASN A 1 282 ? -13.007 -3.534 -11.432 1.00 95.69 282 ASN A C 1
ATOM 2296 O O . ASN A 1 282 ? -13.505 -4.356 -12.198 1.00 95.69 282 ASN A O 1
ATOM 2300 N N . GLU A 1 283 ? -12.169 -2.581 -11.848 1.00 95.44 283 GLU A N 1
ATOM 2301 C CA . GLU A 1 283 ? -11.699 -2.459 -13.224 1.00 95.44 283 GLU A CA 1
ATOM 2302 C C . GLU A 1 283 ? -10.170 -2.364 -13.281 1.00 95.44 283 GLU A C 1
ATOM 2304 O O . GLU A 1 283 ? -9.542 -1.509 -12.646 1.00 95.44 283 GLU A O 1
ATOM 2309 N N . GLY A 1 284 ? -9.570 -3.251 -14.080 1.00 97.88 284 GLY A N 1
ATOM 2310 C CA . GLY A 1 284 ? -8.129 -3.310 -14.267 1.00 97.88 284 GLY A CA 1
ATOM 2311 C C . GLY A 1 284 ? -7.614 -2.098 -15.032 1.00 97.88 284 GLY A C 1
ATOM 2312 O O . GLY A 1 284 ? -8.118 -1.788 -16.115 1.00 97.88 284 GLY A O 1
ATOM 2313 N N . ARG A 1 285 ? -6.606 -1.423 -14.478 1.00 98.19 285 ARG A N 1
ATOM 2314 C CA . ARG A 1 285 ? -6.167 -0.109 -14.959 1.00 98.19 285 ARG A CA 1
ATOM 2315 C C . ARG A 1 285 ? -4.668 0.122 -14.815 1.00 98.19 285 ARG A C 1
ATOM 2317 O O . ARG A 1 285 ? -3.989 -0.516 -14.007 1.00 98.19 285 ARG A O 1
ATOM 2324 N N . HIS A 1 286 ? -4.179 1.074 -15.600 1.00 98.31 286 HIS A N 1
ATOM 2325 C CA . HIS A 1 286 ? -2.810 1.579 -15.564 1.00 98.31 286 HIS A CA 1
ATOM 2326 C C . HIS A 1 286 ? -2.764 3.066 -15.926 1.00 98.31 286 HIS A C 1
ATOM 2328 O O . HIS A 1 286 ? -3.748 3.622 -16.419 1.00 98.31 286 HIS A O 1
ATOM 2334 N N . TYR A 1 287 ? -1.622 3.708 -15.670 1.00 97.94 287 TYR A N 1
ATOM 2335 C CA . TYR A 1 287 ? -1.432 5.161 -15.774 1.00 97.94 287 TYR A CA 1
ATOM 2336 C C . TYR A 1 287 ? -2.538 5.956 -15.054 1.00 97.94 287 TYR A C 1
ATOM 2338 O O . TYR A 1 287 ? -2.939 7.035 -15.485 1.00 97.94 287 TYR A O 1
ATOM 2346 N N . HIS A 1 288 ? -3.062 5.386 -13.970 1.00 98.12 288 HIS A N 1
ATOM 2347 C CA . HIS A 1 288 ? -3.983 6.019 -13.034 1.00 98.12 288 HIS A CA 1
ATOM 2348 C C . HIS A 1 288 ? -3.205 6.693 -11.902 1.00 98.12 288 HIS A C 1
ATOM 2350 O O . HIS A 1 288 ? -1.993 6.523 -11.785 1.00 98.12 288 HIS A O 1
ATOM 2356 N N . ALA A 1 289 ? -3.915 7.427 -11.049 1.00 97.25 289 ALA A N 1
ATOM 2357 C CA . ALA A 1 289 ? -3.362 7.953 -9.805 1.00 97.25 289 ALA A CA 1
ATOM 2358 C C . ALA A 1 289 ? -3.977 7.231 -8.603 1.00 97.25 289 ALA A C 1
ATOM 2360 O O . ALA A 1 289 ? -5.141 6.832 -8.635 1.00 97.25 289 ALA A O 1
ATOM 2361 N N . SER A 1 290 ? -3.217 7.094 -7.524 1.00 96.69 290 SER A N 1
ATOM 2362 C CA . SER A 1 290 ? -3.707 6.634 -6.229 1.00 96.69 290 SER A CA 1
ATOM 2363 C C . SER A 1 290 ? -3.244 7.585 -5.140 1.00 96.69 290 SER A C 1
ATOM 2365 O O . SER A 1 290 ? -2.097 8.025 -5.154 1.00 96.69 290 SER A O 1
ATOM 2367 N N . CYS A 1 291 ? -4.110 7.889 -4.180 1.00 94.56 291 CYS A N 1
ATOM 2368 C CA . CYS A 1 291 ? -3.713 8.641 -2.997 1.00 94.56 291 CYS A CA 1
ATOM 2369 C C . CYS A 1 291 ? -4.403 8.105 -1.749 1.00 94.56 291 CYS A C 1
ATOM 2371 O O . CYS A 1 291 ? -5.496 7.528 -1.814 1.00 94.56 291 CYS A O 1
ATOM 2373 N N . SER A 1 292 ? -3.749 8.302 -0.609 1.00 91.19 292 SER A N 1
ATOM 2374 C CA . SER A 1 292 ? -4.368 8.090 0.685 1.00 91.19 292 SER A CA 1
ATOM 2375 C C . SER A 1 292 ? -5.065 9.363 1.161 1.00 91.19 292 SER A C 1
ATOM 2377 O O . SER A 1 292 ? -4.695 10.483 0.807 1.00 91.19 292 SER A O 1
ATOM 2379 N N . PHE A 1 293 ? -6.109 9.191 1.963 1.00 85.06 293 PHE A N 1
ATOM 2380 C CA . PHE A 1 293 ? -6.841 10.279 2.588 1.00 85.06 293 PHE A CA 1
ATOM 2381 C C . PHE A 1 293 ? -7.001 9.994 4.076 1.00 85.06 293 PHE A C 1
ATOM 2383 O O . PHE A 1 293 ? -7.430 8.898 4.454 1.00 85.06 293 PHE A O 1
ATOM 2390 N N . VAL A 1 294 ? -6.677 10.999 4.899 1.00 79.62 294 VAL A N 1
ATOM 2391 C CA . VAL A 1 294 ? -6.764 10.972 6.373 1.00 79.62 294 VAL A CA 1
ATOM 2392 C C . VAL A 1 294 ? -6.136 9.721 7.004 1.00 79.62 294 VAL A C 1
ATOM 2394 O O . VAL A 1 294 ? -6.725 9.131 7.907 1.00 79.62 294 VAL A O 1
ATOM 2397 N N . ASP A 1 295 ? -4.988 9.288 6.466 1.00 73.19 295 ASP A N 1
ATOM 2398 C CA . ASP A 1 295 ? -4.244 8.080 6.870 1.00 73.19 295 ASP A CA 1
ATOM 2399 C C . ASP A 1 295 ? -5.096 6.812 6.965 1.00 73.19 295 ASP A C 1
ATOM 2401 O O . ASP A 1 295 ? -4.819 5.900 7.744 1.00 73.19 295 ASP A O 1
ATOM 2405 N N . ARG A 1 296 ? -6.171 6.754 6.174 1.00 76.56 296 ARG A N 1
ATOM 2406 C CA . ARG A 1 296 ? -7.162 5.692 6.298 1.00 76.56 296 ARG A CA 1
ATOM 2407 C C . ARG A 1 296 ? -7.625 5.166 4.966 1.00 76.56 296 ARG A C 1
ATOM 2409 O O . ARG A 1 296 ? -7.546 3.973 4.741 1.00 76.56 296 ARG A O 1
ATOM 2416 N N . PHE A 1 297 ? -8.139 6.025 4.101 1.00 83.25 297 PHE A N 1
ATOM 2417 C CA . PHE A 1 297 ? -8.743 5.574 2.853 1.00 83.25 297 PHE A CA 1
ATOM 2418 C C . PHE A 1 297 ? -7.724 5.625 1.734 1.00 83.25 297 PHE A C 1
ATOM 2420 O O . PHE A 1 297 ? -6.930 6.555 1.693 1.00 83.25 297 PHE A O 1
ATOM 2427 N N . VAL A 1 298 ? -7.799 4.686 0.798 1.00 92.75 298 VAL A N 1
ATOM 2428 C CA . VAL A 1 298 ? -7.036 4.748 -0.449 1.00 92.75 298 VAL A CA 1
ATOM 2429 C C . VAL A 1 298 ? -8.014 4.868 -1.600 1.00 92.75 298 VAL A C 1
ATOM 2431 O O . VAL A 1 298 ? -8.932 4.055 -1.734 1.00 92.75 298 VAL A O 1
ATOM 2434 N N . TYR A 1 299 ? -7.814 5.889 -2.421 1.00 95.56 299 TYR A N 1
ATOM 2435 C CA . TYR A 1 299 ? -8.591 6.130 -3.625 1.00 95.56 299 TYR A CA 1
ATOM 2436 C C . TYR A 1 299 ? -7.729 5.899 -4.855 1.00 95.56 299 TYR A C 1
ATOM 2438 O O . TYR A 1 299 ? -6.542 6.218 -4.865 1.00 95.56 299 TYR A O 1
ATOM 2446 N N . VAL A 1 300 ? -8.352 5.347 -5.887 1.00 97.56 300 VAL A N 1
ATOM 2447 C CA . VAL A 1 300 ? -7.753 5.016 -7.173 1.00 97.56 300 VAL A CA 1
ATOM 2448 C C . VAL A 1 300 ? -8.554 5.753 -8.239 1.00 97.56 300 VAL A C 1
ATOM 2450 O O . VAL A 1 300 ? -9.754 5.529 -8.387 1.00 97.56 300 VAL A O 1
ATOM 2453 N N . PHE A 1 301 ? -7.905 6.670 -8.947 1.00 97.62 301 PHE A N 1
ATOM 2454 C CA . PHE A 1 301 ? -8.545 7.643 -9.824 1.00 97.62 301 PHE A CA 1
ATOM 2455 C C . PHE A 1 301 ? -8.232 7.353 -11.280 1.00 97.62 301 PHE A C 1
ATOM 2457 O O . PHE A 1 301 ? -7.067 7.380 -11.685 1.00 97.62 301 PHE A O 1
ATOM 2464 N N . CYS A 1 302 ? -9.287 7.210 -12.078 1.00 97.50 302 CYS A N 1
ATOM 2465 C CA . CYS A 1 302 ? -9.213 7.273 -13.530 1.00 97.50 302 CYS A CA 1
ATOM 2466 C C . CYS A 1 302 ? -8.195 6.263 -14.102 1.00 97.50 302 CYS A C 1
ATOM 2468 O O . CYS A 1 302 ? -8.075 5.145 -13.594 1.00 97.50 302 CYS A O 1
ATOM 2470 N N . GLY A 1 303 ? -7.486 6.648 -15.165 1.00 97.94 303 GLY A N 1
ATOM 2471 C CA . GLY A 1 303 ? -6.456 5.855 -15.832 1.00 97.94 303 GLY A CA 1
ATOM 2472 C C . GLY A 1 303 ? -6.896 5.353 -17.198 1.00 97.94 303 GLY A C 1
ATOM 2473 O O . GLY A 1 303 ? -7.823 5.886 -17.813 1.00 97.94 303 GLY A O 1
ATOM 2474 N N . ILE A 1 304 ? -6.214 4.317 -17.671 1.00 98.56 304 ILE A N 1
ATOM 2475 C CA . ILE A 1 304 ? -6.537 3.603 -18.901 1.00 98.56 304 ILE A CA 1
ATOM 2476 C C . ILE A 1 304 ? -6.975 2.194 -18.528 1.00 98.56 304 ILE A C 1
ATOM 2478 O O . ILE A 1 304 ? -6.226 1.445 -17.900 1.00 98.56 304 ILE A O 1
ATOM 2482 N N . SER A 1 305 ? -8.181 1.829 -18.950 1.00 98.19 305 SER A N 1
ATOM 2483 C CA . SER A 1 305 ? -8.708 0.476 -18.800 1.00 98.19 305 SER A CA 1
ATOM 2484 C C . SER A 1 305 ? -7.841 -0.504 -19.578 1.00 98.19 305 SER A C 1
ATOM 2486 O O . SER A 1 305 ? -7.636 -0.354 -20.786 1.00 98.19 305 SER A O 1
ATOM 2488 N N . ASN A 1 306 ? -7.345 -1.543 -18.914 1.00 97.31 306 ASN A N 1
ATOM 2489 C CA . ASN A 1 306 ? -6.601 -2.595 -19.597 1.00 97.31 306 ASN A CA 1
ATOM 2490 C C . ASN A 1 306 ? -7.500 -3.369 -20.566 1.00 97.31 306 ASN A C 1
ATOM 2492 O O . ASN A 1 306 ? -7.026 -3.778 -21.621 1.00 97.31 306 ASN A O 1
ATOM 2496 N N . GLN A 1 307 ? -8.788 -3.524 -20.258 1.00 95.81 307 GLN A N 1
ATOM 2497 C CA . GLN A 1 307 ? -9.714 -4.270 -21.106 1.00 95.81 307 GLN A CA 1
ATOM 2498 C C . GLN A 1 307 ? -10.106 -3.479 -22.357 1.00 95.81 307 GLN A C 1
ATOM 2500 O O . GLN A 1 307 ? -9.998 -3.985 -23.471 1.00 95.81 307 GLN A O 1
ATOM 2505 N N . THR A 1 308 ? -10.559 -2.234 -22.189 1.00 97.06 308 THR A N 1
ATOM 2506 C CA . THR A 1 308 ? -11.101 -1.444 -23.311 1.00 97.06 308 THR A CA 1
ATOM 2507 C C . THR A 1 308 ? -10.053 -0.584 -24.013 1.00 97.06 308 THR A C 1
ATOM 2509 O O . THR A 1 308 ? -10.325 -0.057 -25.090 1.00 97.06 308 THR A O 1
ATOM 2512 N N . LYS A 1 309 ? -8.871 -0.415 -23.402 1.00 96.50 309 LYS A N 1
ATOM 2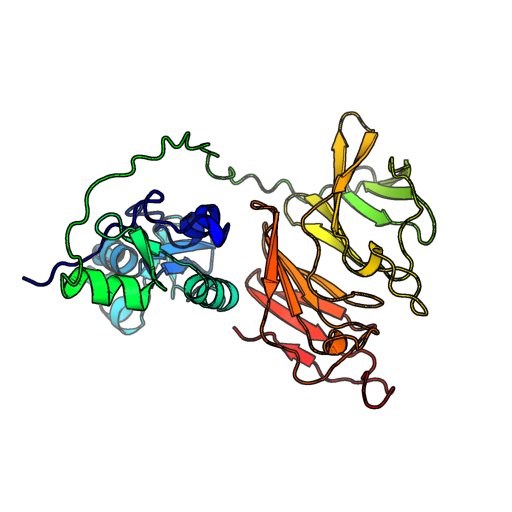513 C CA . LYS A 1 309 ? -7.804 0.511 -23.823 1.00 96.50 309 LYS A CA 1
ATOM 2514 C C . LYS A 1 309 ? -8.257 1.979 -23.910 1.00 96.50 309 LYS A C 1
ATOM 2516 O O . LYS A 1 309 ? -7.581 2.795 -24.531 1.00 96.50 309 LYS A O 1
ATOM 2521 N N . LYS A 1 310 ? -9.387 2.327 -23.283 1.00 97.94 310 LYS A N 1
ATOM 2522 C CA . LYS A 1 310 ? -9.927 3.692 -23.215 1.00 97.94 310 LYS A CA 1
ATOM 2523 C C . LYS A 1 310 ? -9.592 4.353 -21.884 1.00 97.94 310 LYS A C 1
ATOM 2525 O O . LYS A 1 310 ? -9.393 3.674 -20.875 1.00 97.94 310 LYS A O 1
ATOM 2530 N N . TYR A 1 311 ? -9.581 5.685 -21.891 1.00 98.12 311 TYR A N 1
ATOM 2531 C CA . TYR A 1 311 ? -9.564 6.469 -20.663 1.00 98.12 311 TYR A CA 1
ATOM 2532 C C . TYR A 1 311 ? -10.838 6.219 -19.865 1.00 98.12 311 TYR A C 1
ATOM 2534 O O . TYR A 1 311 ? -11.938 6.220 -20.421 1.00 98.12 311 TYR A O 1
ATOM 2542 N N . ILE A 1 312 ? -10.672 6.033 -18.563 1.00 97.19 312 ILE A N 1
ATOM 2543 C CA . ILE A 1 312 ? -11.769 5.852 -17.618 1.00 97.19 312 ILE A CA 1
ATOM 2544 C C . ILE A 1 312 ? -11.783 7.009 -16.631 1.00 97.19 312 ILE A C 1
ATOM 2546 O O . ILE A 1 312 ? -10.736 7.508 -16.226 1.00 97.19 312 ILE A O 1
ATOM 2550 N N . ASN A 1 313 ? -12.981 7.436 -16.246 1.00 96.44 313 ASN A N 1
ATOM 2551 C CA . ASN A 1 313 ? -13.222 8.479 -15.247 1.00 96.44 313 ASN A CA 1
ATOM 2552 C C . ASN A 1 313 ? -13.744 7.898 -13.920 1.00 96.44 313 ASN A C 1
ATOM 2554 O O . ASN A 1 313 ? -14.186 8.646 -13.050 1.00 96.44 313 ASN A O 1
ATOM 2558 N N . SER A 1 314 ? -13.720 6.568 -13.771 1.00 96.75 314 SER A N 1
ATOM 2559 C CA . SER A 1 314 ? -14.146 5.893 -12.550 1.00 96.75 314 SER A CA 1
ATOM 2560 C C . SER A 1 314 ? -13.146 6.145 -11.422 1.00 96.75 314 SER A C 1
ATOM 2562 O O . SER A 1 314 ? -11.929 6.060 -11.613 1.00 96.75 314 SER A O 1
ATOM 2564 N N . ILE A 1 315 ? -13.680 6.436 -10.237 1.00 96.69 315 ILE A N 1
ATOM 2565 C CA . ILE A 1 315 ? -12.925 6.530 -8.989 1.00 96.69 315 ILE A CA 1
ATOM 2566 C C . ILE A 1 315 ? -13.355 5.358 -8.121 1.00 96.69 315 ILE A C 1
ATOM 2568 O O . ILE A 1 315 ? -14.544 5.170 -7.862 1.00 96.69 315 ILE A O 1
ATOM 2572 N N . GLU A 1 316 ? -12.386 4.584 -7.660 1.00 94.81 316 GLU A N 1
ATOM 2573 C CA . GLU A 1 316 ? -12.612 3.471 -6.751 1.00 94.81 316 GLU A CA 1
ATOM 2574 C C . GLU A 1 316 ? -11.996 3.789 -5.392 1.00 94.81 316 GLU A C 1
ATOM 2576 O O . GLU A 1 316 ? -10.895 4.328 -5.304 1.00 94.81 316 GLU A O 1
ATOM 2581 N N . ARG A 1 317 ? -12.696 3.439 -4.313 1.00 92.56 317 ARG A N 1
ATOM 2582 C CA . ARG A 1 317 ? -12.119 3.430 -2.968 1.00 92.56 317 ARG A CA 1
ATOM 2583 C C . ARG A 1 317 ? -11.791 1.989 -2.622 1.00 92.56 317 ARG A C 1
ATOM 2585 O O . ARG A 1 317 ? -12.706 1.162 -2.614 1.00 92.56 317 ARG A O 1
ATOM 2592 N N . LEU A 1 318 ? -10.529 1.695 -2.306 1.00 87.75 318 LEU A N 1
ATOM 2593 C CA . LEU A 1 318 ? -10.182 0.370 -1.798 1.00 87.75 318 LEU A CA 1
ATOM 2594 C C . LEU A 1 318 ? -11.002 0.097 -0.529 1.00 87.75 318 LEU A C 1
ATOM 2596 O O . LEU A 1 318 ? -11.207 1.009 0.279 1.00 87.75 318 LEU A O 1
ATOM 2600 N N . PRO A 1 319 ? -11.557 -1.116 -0.381 1.00 70.88 319 PRO A N 1
ATOM 2601 C CA . PRO A 1 319 ? -12.508 -1.394 0.673 1.00 70.88 319 PRO A CA 1
ATOM 2602 C C . PRO A 1 319 ? -11.881 -1.185 2.047 1.00 70.88 319 PRO A C 1
ATOM 2604 O O . PRO A 1 319 ? -10.806 -1.695 2.369 1.00 70.88 319 PRO A O 1
ATOM 2607 N N . ASN A 1 320 ? -12.649 -0.424 2.813 1.00 54.50 320 ASN A N 1
ATOM 2608 C CA . ASN A 1 320 ? -12.469 -0.102 4.211 1.00 54.50 320 ASN A CA 1
ATOM 2609 C C . ASN A 1 320 ? -12.537 -1.282 5.115 1.00 54.50 320 ASN A C 1
ATOM 2611 O O . ASN A 1 320 ? -13.296 -2.224 4.778 1.00 54.50 320 ASN A O 1
#

Radius of gyration: 22.55 Å; Cα contacts (8 Å, |Δi|>4): 657; chains: 1; bounding box: 53×61×59 Å

Organism: Halteria grandinella (NCBI:txid5974)

Mean predicted aligned error: 11.07 Å